Protein AF-A0A2E9MGI6-F1 (afdb_monomer)

Nearest PDB structures (foldseek):
  5hce-assembly1_A  TM=5.312E-01  e=9.210E-02  Homo sapiens
  3udg-assembly1_A-2  TM=4.319E-01  e=2.946E-02  Deinococcus radiodurans R1 = ATCC 13939 = DSM 20539
  5hcd-assembly1_A  TM=5.321E-01  e=1.320E-01  Homo sapiens
  1xwe-assembly1_A  TM=4.895E-01  e=8.168E-02  Homo sapiens
  7op0-assembly1_A  TM=6.341E-01  e=3.886E-01  Homo sapiens

Mean predicted aligned error: 16.09 Å

Secondary structure (DSSP, 8-state):
-----------SS------------------------HHHHHHHHHHHHHHHHHHH---HHHHHHHHHHHHHHHHHHHHTT-TTTHHHHHHHHHHHHHHHHHHHHHHHS-TTBTTTS--TT-EEEEEEEESSPPEEPTTS-EEEEEEEEEEEETTSPPEEEEEEEEEEE-TT-------TT-EEEEEEE-BPPPPPSSTTS--HHHHHHHHH---EEEEE-SGGGEEEEE--TT----

Solvent-accessible surface area (backbone atoms only — not comparable to full-atom values): 13635 Å² total; per-residue (Å²): 141,83,83,86,82,84,84,81,89,76,95,71,98,72,90,75,88,77,81,85,73,79,94,71,92,71,97,67,84,82,73,78,77,80,74,81,55,66,68,58,56,52,50,51,38,23,52,48,20,32,55,52,38,70,74,62,70,65,58,69,68,59,42,52,51,51,31,50,51,26,50,51,53,30,51,54,24,58,76,69,68,39,76,79,46,43,62,60,23,50,51,48,37,41,18,26,50,23,28,48,52,44,49,53,58,50,56,76,49,45,78,38,18,59,83,68,55,72,48,62,71,42,54,22,43,39,33,28,29,28,74,42,59,60,45,76,43,97,79,55,24,36,40,30,47,27,42,35,55,28,38,15,48,77,94,52,71,77,40,73,28,37,47,46,28,41,38,34,40,32,53,86,37,78,82,81,80,69,53,53,59,19,37,40,31,31,49,37,39,41,35,64,61,60,66,48,90,48,94,91,50,80,39,57,32,60,50,34,36,76,75,66,64,33,63,31,32,35,56,39,76,48,64,83,31,53,76,46,73,51,69,62,96,78,76,82,85,121

Foldseek 3Di:
DDDDDDDDDDDDDDDDPDDDDDDDDDPDDPPPPPPPPVVVVLVVLLVVLLVCCVPPVDDLVVLVVQLVVLVVQCVVCVVVVNPPSNVVSVSSNSSSVSNVVNVVVVVVQPCQEPQNVPQAFFWWKWKWFWQFAWDQDPLQKTKTKTFTQWTAGDPGDTDGHGDIEIEIEDSQQPPPDAGHGKMWIFTWGKHFQDADPDPPDDGPNVVCCVPPVHGTYIYHHYNVRTPDIHHDPPPPPD

pLDDT: mean 74.88, std 15.38, range [33.19, 91.75]

Structure (mmCIF, N/CA/C/O backbone):
data_AF-A0A2E9MGI6-F1
#
_entry.id   AF-A0A2E9MGI6-F1
#
loop_
_atom_site.group_PDB
_atom_site.id
_atom_site.type_symbol
_atom_site.label_atom_id
_atom_site.label_alt_id
_atom_site.label_comp_id
_atom_site.label_asym_id
_atom_site.label_entity_id
_atom_site.label_seq_id
_atom_site.pdbx_PDB_ins_code
_atom_site.Cartn_x
_atom_site.Cartn_y
_atom_site.Cartn_z
_atom_site.occupancy
_atom_site.B_iso_or_equiv
_atom_site.auth_seq_id
_atom_site.auth_comp_id
_atom_site.auth_asym_id
_atom_site.auth_atom_id
_atom_site.pdbx_PDB_model_num
ATOM 1 N N . MET A 1 1 ? -3.428 48.1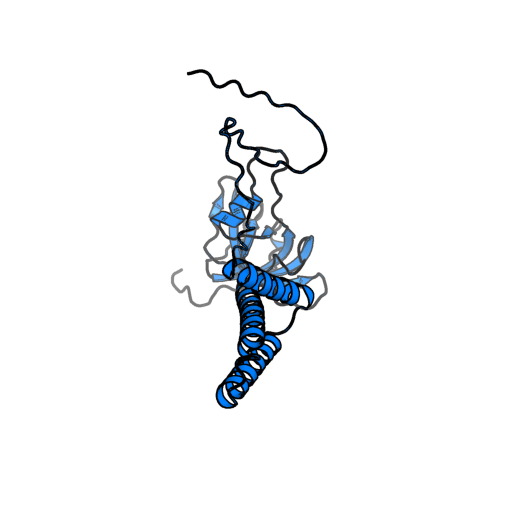17 -23.604 1.00 39.72 1 MET A N 1
ATOM 2 C CA . MET A 1 1 ? -2.991 46.826 -24.174 1.00 39.72 1 MET A CA 1
ATOM 3 C C . MET A 1 1 ? -4.155 45.879 -23.989 1.00 39.72 1 MET A C 1
ATOM 5 O O . MET A 1 1 ? -4.391 45.436 -22.875 1.00 39.72 1 MET A O 1
ATOM 9 N N . SER A 1 2 ? -4.951 45.704 -25.036 1.00 33.19 2 SER A N 1
ATOM 10 C CA . SER A 1 2 ? -6.225 44.991 -24.972 1.00 33.19 2 SER A CA 1
ATOM 11 C C . SER A 1 2 ? -6.135 43.848 -25.969 1.00 33.19 2 SER A C 1
ATOM 13 O O . SER A 1 2 ? -5.922 44.093 -27.152 1.00 33.19 2 SER A O 1
ATOM 15 N N . VAL A 1 3 ? -6.188 42.614 -25.474 1.00 37.84 3 VAL A N 1
ATOM 16 C CA . VAL A 1 3 ? -6.162 41.401 -26.294 1.00 37.84 3 VAL A CA 1
ATOM 17 C C . VAL A 1 3 ? -7.591 40.879 -26.328 1.00 37.84 3 VAL A C 1
ATOM 19 O O . VAL A 1 3 ? -8.106 40.435 -25.304 1.00 37.84 3 VAL A O 1
ATOM 22 N N . GLU A 1 4 ? -8.244 40.979 -27.482 1.00 36.12 4 GLU A N 1
ATOM 23 C CA . GLU A 1 4 ? -9.543 40.346 -27.709 1.00 36.12 4 GLU A CA 1
ATOM 24 C C . GLU A 1 4 ? -9.336 38.869 -28.062 1.00 36.12 4 GLU A C 1
ATOM 26 O O . GLU A 1 4 ? -8.645 38.528 -29.021 1.00 36.12 4 GLU A O 1
ATOM 31 N N . LEU A 1 5 ? -9.935 37.984 -27.263 1.00 35.81 5 LEU A N 1
ATOM 32 C CA . LEU A 1 5 ? -9.975 36.544 -27.502 1.00 35.81 5 LEU A CA 1
ATOM 33 C C . LEU A 1 5 ? -11.348 36.183 -28.072 1.00 35.81 5 LEU A C 1
ATOM 35 O O . LEU A 1 5 ? -12.324 36.065 -27.335 1.00 35.81 5 LEU A O 1
ATOM 39 N N . HIS A 1 6 ? -11.417 35.982 -29.386 1.00 38.06 6 HIS A N 1
ATOM 40 C CA . HIS A 1 6 ? -12.590 35.400 -30.032 1.00 38.06 6 HIS A CA 1
ATOM 41 C C . HIS A 1 6 ? -12.495 33.868 -29.994 1.00 38.06 6 HIS A C 1
ATOM 43 O O . HIS A 1 6 ? -11.680 33.266 -30.691 1.00 38.06 6 HIS A O 1
ATOM 49 N N . PHE A 1 7 ? -13.348 33.226 -29.192 1.00 38.34 7 PHE A N 1
ATOM 50 C CA . PHE A 1 7 ? -13.568 31.780 -29.241 1.00 38.34 7 PHE A CA 1
ATOM 51 C C . PHE A 1 7 ? -14.690 31.474 -30.233 1.00 38.34 7 PHE A C 1
ATOM 53 O O . PHE A 1 7 ? -15.854 31.770 -29.973 1.00 38.34 7 PHE A O 1
ATOM 60 N N . CYS A 1 8 ? -14.345 30.863 -31.367 1.00 36.06 8 CYS A N 1
ATOM 61 C CA . CYS A 1 8 ? -15.329 30.275 -32.268 1.00 36.06 8 CYS A CA 1
ATOM 62 C C . CYS A 1 8 ? -15.449 28.782 -31.944 1.00 36.06 8 CYS A C 1
ATOM 64 O O . CYS A 1 8 ? -14.482 28.030 -32.071 1.00 36.06 8 CYS A O 1
ATOM 66 N N . GLY A 1 9 ? -16.622 28.363 -31.468 1.00 44.28 9 GLY A N 1
ATOM 67 C CA . GLY A 1 9 ? -16.928 26.961 -31.218 1.00 44.28 9 GLY A CA 1
ATOM 68 C C . GLY A 1 9 ? -17.242 26.230 -32.520 1.00 44.28 9 GLY A C 1
ATOM 69 O O . GLY A 1 9 ? -18.130 26.640 -33.262 1.00 44.28 9 GLY A O 1
ATOM 70 N N . CYS A 1 10 ? -16.558 25.115 -32.776 1.00 37.44 10 CYS A N 1
ATOM 71 C CA . CYS A 1 10 ? -17.032 24.107 -33.718 1.00 37.44 10 CYS A CA 1
ATOM 72 C C . CYS A 1 10 ? -16.570 22.716 -33.265 1.00 37.44 10 CYS A C 1
ATOM 74 O O . CYS A 1 10 ? -15.389 22.484 -33.004 1.00 37.44 10 CYS A O 1
ATOM 76 N N . GLY A 1 11 ? -17.537 21.815 -33.090 1.00 48.34 11 GLY A N 1
ATOM 77 C CA . GLY A 1 11 ? -17.343 20.476 -32.555 1.00 48.34 11 GLY A CA 1
ATOM 78 C C . GLY A 1 11 ? -16.800 19.503 -33.593 1.00 48.34 11 GLY A C 1
ATOM 79 O O . GLY A 1 11 ? -17.539 19.039 -34.444 1.00 48.34 11 GLY A O 1
ATOM 80 N N . SER A 1 12 ? -15.525 19.158 -33.463 1.00 47.28 12 SER A N 1
ATOM 81 C CA . SER A 1 12 ? -14.950 17.829 -33.714 1.00 47.28 12 SER A CA 1
ATOM 82 C C . SER A 1 12 ? -13.446 17.960 -33.505 1.00 47.28 12 SER A C 1
ATOM 84 O O . SER A 1 12 ? -12.807 18.805 -34.129 1.00 47.28 12 SER A O 1
ATOM 86 N N . GLY A 1 13 ? -12.902 17.190 -32.564 1.00 50.97 13 GLY A N 1
ATOM 87 C CA . GLY A 1 13 ? -11.549 17.359 -32.049 1.00 50.97 13 GLY A CA 1
ATOM 88 C C . GLY A 1 13 ? -10.466 17.331 -33.125 1.00 50.97 13 GLY A C 1
ATOM 89 O O . GLY A 1 13 ? -10.319 16.328 -33.806 1.00 50.97 13 GLY A O 1
ATOM 90 N N . ILE A 1 14 ? -9.726 18.437 -33.220 1.00 44.12 14 ILE A N 1
ATOM 91 C CA . ILE A 1 14 ? -8.262 18.581 -33.310 1.00 44.12 14 ILE A CA 1
ATOM 92 C C . ILE A 1 14 ? -8.008 20.093 -33.155 1.00 44.12 14 ILE A C 1
ATOM 94 O O . ILE A 1 14 ? -8.303 20.878 -34.052 1.00 44.12 14 ILE A O 1
ATOM 98 N N . CYS A 1 15 ? -7.490 20.526 -32.002 1.00 35.47 15 CYS A N 1
ATOM 99 C CA . CYS A 1 15 ? -7.020 21.904 -31.829 1.00 35.47 15 CYS A CA 1
ATOM 100 C C . CYS A 1 15 ? -5.617 22.025 -32.434 1.00 35.47 15 CYS A C 1
ATOM 102 O O . CYS A 1 15 ? -4.618 21.800 -31.753 1.00 35.47 15 CYS A O 1
ATOM 104 N N . SER A 1 16 ? -5.538 22.370 -33.718 1.00 42.38 16 SER A N 1
ATOM 105 C CA . SER A 1 16 ? -4.299 22.875 -34.309 1.00 42.38 16 SER A CA 1
ATOM 106 C C . SER A 1 16 ? -4.098 24.327 -33.883 1.00 42.38 16 SER A C 1
ATOM 108 O O . SER A 1 16 ? -4.886 25.203 -34.229 1.00 42.38 16 SER A O 1
ATOM 110 N N . LEU A 1 17 ? -3.028 24.577 -33.129 1.00 37.50 17 LEU A N 1
ATOM 111 C CA . LEU A 1 17 ? -2.548 25.917 -32.803 1.00 37.50 17 LEU A CA 1
ATOM 112 C C . LEU A 1 17 ? -2.017 26.566 -34.096 1.00 37.50 17 LEU A C 1
ATOM 114 O O . LEU A 1 17 ? -0.882 26.319 -34.497 1.00 37.50 17 LEU A O 1
ATOM 118 N N . MET A 1 18 ? -2.856 27.337 -34.788 1.00 38.06 18 MET A N 1
ATOM 119 C CA . MET A 1 18 ? -2.464 28.078 -35.987 1.00 38.06 18 MET A CA 1
ATOM 120 C C . MET A 1 18 ? -1.977 29.469 -35.567 1.00 38.06 18 MET A C 1
ATOM 122 O O . MET A 1 18 ? -2.770 30.351 -35.248 1.00 38.06 18 MET A O 1
ATOM 126 N N . VAL A 1 19 ? -0.657 29.650 -35.528 1.00 45.72 19 VAL A N 1
ATOM 127 C CA . VAL A 1 19 ? -0.025 30.969 -35.413 1.00 45.72 19 VAL A CA 1
ATOM 128 C 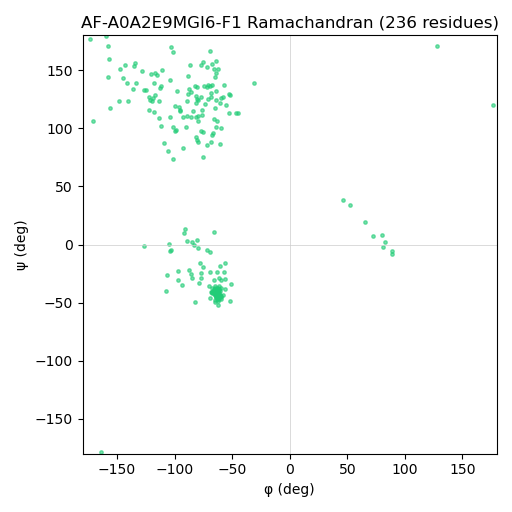C . VAL A 1 19 ? -0.130 31.635 -36.787 1.00 45.72 19 VAL A C 1
ATOM 130 O O . VAL A 1 19 ? 0.466 31.162 -37.751 1.00 45.72 19 VAL A O 1
ATOM 133 N N . MET A 1 20 ? -0.939 32.691 -36.892 1.00 36.22 20 MET A N 1
ATOM 134 C CA . MET A 1 20 ? -1.015 33.541 -38.082 1.00 36.22 20 MET A CA 1
ATOM 135 C C . MET A 1 20 ? 0.223 34.448 -38.113 1.00 36.22 20 MET A C 1
ATOM 137 O O . MET A 1 20 ? 0.255 35.489 -37.459 1.00 36.22 20 MET A O 1
ATOM 141 N N . GLU A 1 21 ? 1.254 34.048 -38.857 1.00 44.66 21 GLU A N 1
ATOM 142 C CA . GLU A 1 21 ? 2.276 34.981 -39.335 1.00 44.66 21 GLU A CA 1
ATOM 143 C C . GLU A 1 21 ? 1.752 35.705 -40.584 1.00 44.66 21 GLU A C 1
ATOM 145 O O . GLU A 1 21 ? 1.119 35.118 -41.464 1.00 44.66 21 GLU A O 1
ATOM 150 N N . THR A 1 22 ? 1.972 37.016 -40.620 1.00 52.44 22 THR A N 1
ATOM 151 C CA . THR A 1 22 ? 1.600 37.922 -41.709 1.00 52.44 22 THR A CA 1
ATOM 152 C C . THR A 1 22 ? 2.310 37.555 -43.024 1.00 52.44 22 THR A C 1
ATOM 154 O O . THR A 1 22 ? 3.412 37.006 -43.004 1.00 52.44 22 THR A O 1
ATOM 157 N N . PRO A 1 23 ? 1.708 37.839 -44.197 1.00 48.38 23 PRO A N 1
ATOM 158 C CA . PRO A 1 23 ? 2.186 37.308 -45.468 1.00 48.38 23 PRO A CA 1
ATOM 159 C C . PRO A 1 23 ? 3.434 38.059 -45.947 1.00 48.38 23 PRO A C 1
ATOM 161 O O . PRO A 1 23 ? 3.351 39.119 -46.563 1.00 48.38 23 PRO A O 1
ATOM 164 N N . GLY A 1 24 ? 4.604 37.480 -45.683 1.00 42.28 24 GLY A N 1
ATOM 165 C CA . GLY A 1 24 ? 5.852 37.792 -46.369 1.00 42.28 24 GLY A CA 1
ATOM 166 C C . GLY A 1 24 ? 6.049 36.841 -47.546 1.00 42.28 24 GLY A C 1
ATOM 167 O O . GLY A 1 24 ? 6.306 35.653 -47.366 1.00 42.28 24 GLY A O 1
ATOM 168 N N . THR A 1 25 ? 5.928 37.363 -48.762 1.00 54.25 25 THR A N 1
ATOM 169 C CA . THR A 1 25 ? 6.311 36.706 -50.018 1.00 54.25 25 THR A CA 1
ATOM 170 C C . THR A 1 25 ? 7.696 36.062 -49.930 1.00 54.25 25 THR A C 1
ATOM 172 O O . THR A 1 25 ? 8.703 36.765 -49.897 1.00 54.25 25 THR A O 1
ATOM 175 N N . SER A 1 26 ? 7.761 34.732 -49.981 1.00 49.25 26 SER A N 1
ATOM 176 C CA . SER A 1 26 ? 8.908 34.017 -50.546 1.00 49.25 26 SER A CA 1
ATOM 177 C C . SER A 1 26 ? 8.491 32.616 -50.999 1.00 49.25 26 SER A C 1
ATOM 179 O O . SER A 1 26 ? 8.028 31.777 -50.230 1.00 49.25 26 SER A O 1
ATOM 181 N N . SER A 1 27 ? 8.626 32.376 -52.299 1.00 54.75 27 SER A N 1
ATOM 182 C CA . SER A 1 27 ? 8.553 31.064 -52.931 1.00 54.75 27 SER A CA 1
ATOM 183 C C . SER A 1 27 ? 9.771 30.241 -52.504 1.00 54.75 27 SER A C 1
ATOM 185 O O . SER A 1 27 ? 10.817 30.283 -53.149 1.00 54.75 27 SER A O 1
ATOM 187 N N . GLY A 1 28 ? 9.650 29.539 -51.379 1.00 45.44 28 GLY A N 1
ATOM 188 C CA . GLY A 1 28 ? 10.650 28.606 -50.871 1.00 45.44 28 GLY A CA 1
ATOM 189 C C . GLY A 1 28 ? 10.109 27.185 -50.916 1.00 45.44 28 GLY A C 1
ATOM 190 O O . GLY A 1 28 ? 9.217 26.827 -50.153 1.00 45.44 28 GLY A O 1
ATOM 191 N N . THR A 1 29 ? 10.645 26.376 -51.822 1.00 50.16 29 THR A N 1
ATOM 192 C CA . THR A 1 29 ? 10.431 24.932 -51.935 1.00 50.16 29 THR A CA 1
ATOM 193 C C . THR A 1 29 ? 10.533 24.281 -50.549 1.00 50.16 29 THR A C 1
ATOM 195 O O . THR A 1 29 ? 11.609 24.288 -49.946 1.00 50.16 29 THR A O 1
ATOM 198 N N . SER A 1 30 ? 9.433 23.737 -50.011 1.00 49.19 30 SER A N 1
ATOM 199 C CA . SER A 1 30 ? 9.443 23.069 -48.706 1.00 49.19 30 SER A CA 1
ATOM 200 C C . SER A 1 30 ? 10.180 21.732 -48.818 1.00 49.19 30 SER A C 1
ATOM 202 O O . SER A 1 30 ? 9.609 20.665 -49.028 1.00 49.19 30 SER A O 1
ATOM 204 N N . SER A 1 31 ? 11.507 21.774 -48.687 1.00 53.12 31 SER A N 1
ATOM 205 C CA . SER A 1 31 ? 12.259 20.567 -48.367 1.00 53.12 31 SER A CA 1
ATOM 206 C C . SER A 1 31 ? 11.782 20.109 -46.988 1.00 53.12 31 SER A C 1
ATOM 208 O O . SER A 1 31 ? 12.020 20.771 -45.977 1.00 53.12 31 SER A O 1
ATOM 210 N N . GLY A 1 32 ? 10.999 19.030 -46.956 1.00 49.97 32 GLY A N 1
ATOM 211 C CA . GLY A 1 32 ? 10.548 18.412 -45.719 1.00 49.97 32 GLY A CA 1
ATOM 212 C C . GLY A 1 32 ? 11.771 17.980 -44.923 1.00 49.97 32 GLY A C 1
ATOM 213 O O . GLY A 1 32 ? 12.390 16.961 -45.222 1.00 49.97 32 GLY A O 1
ATOM 214 N N . ILE A 1 33 ? 12.150 18.771 -43.920 1.00 54.81 33 ILE A N 1
ATOM 215 C CA . ILE A 1 33 ? 13.191 18.397 -42.970 1.00 54.81 33 ILE A CA 1
ATOM 216 C C . ILE A 1 33 ? 12.627 17.215 -42.185 1.00 54.81 33 ILE A C 1
ATOM 218 O O . ILE A 1 33 ? 11.884 17.389 -41.219 1.00 54.81 33 ILE A O 1
ATOM 222 N N . HIS A 1 34 ? 12.967 15.997 -42.612 1.00 58.12 34 HIS A N 1
ATOM 223 C CA . HIS A 1 34 ? 12.785 14.784 -41.828 1.00 58.12 34 HIS A CA 1
ATOM 224 C C . HIS A 1 34 ? 13.615 14.933 -40.549 1.00 58.12 34 HIS A C 1
ATOM 226 O O . HIS A 1 34 ? 14.777 14.523 -40.483 1.00 58.12 34 HIS A O 1
ATOM 232 N N . ARG A 1 35 ? 13.032 15.556 -39.518 1.00 59.94 35 ARG A N 1
ATOM 233 C CA . ARG A 1 35 ? 13.615 15.576 -38.179 1.00 59.94 35 ARG A CA 1
ATOM 234 C C . ARG A 1 35 ? 13.633 14.136 -37.696 1.00 59.94 35 ARG A C 1
ATOM 236 O O . ARG A 1 35 ? 12.616 13.568 -37.309 1.00 59.94 35 ARG A O 1
ATOM 243 N N . ARG A 1 36 ? 14.807 13.517 -37.778 1.00 69.25 36 ARG A N 1
ATOM 244 C CA . ARG A 1 36 ? 15.062 12.237 -37.132 1.00 69.25 36 ARG A CA 1
ATOM 245 C C . ARG A 1 36 ? 14.990 12.515 -35.638 1.00 69.25 36 ARG A C 1
ATOM 247 O O . ARG A 1 36 ? 15.868 13.176 -35.097 1.00 69.25 36 ARG A O 1
ATOM 254 N N . CYS A 1 37 ? 13.924 12.048 -34.999 1.00 76.25 37 CYS A N 1
ATOM 255 C CA . CYS A 1 37 ? 13.728 12.138 -33.556 1.00 76.25 37 CYS A CA 1
ATOM 256 C C . CYS A 1 37 ? 14.052 10.773 -32.925 1.00 76.25 37 CYS A C 1
ATOM 258 O O . CYS A 1 37 ? 13.130 10.054 -32.540 1.00 76.25 37 CYS A O 1
ATOM 260 N N . PRO A 1 38 ? 15.337 10.370 -32.831 1.00 78.31 38 PRO A N 1
ATOM 261 C CA . PRO A 1 38 ? 15.717 9.050 -32.320 1.00 78.31 38 PRO A CA 1
ATOM 262 C C . PRO A 1 38 ? 15.235 8.821 -30.881 1.00 78.31 38 PRO A C 1
ATOM 264 O O . PRO A 1 38 ? 14.879 7.701 -30.526 1.00 78.31 38 PRO A O 1
ATOM 267 N N . ALA A 1 39 ? 15.141 9.887 -30.079 1.00 77.94 39 ALA A N 1
ATOM 268 C CA . ALA A 1 39 ? 14.614 9.834 -28.718 1.00 77.94 39 ALA A CA 1
ATOM 269 C C . ALA A 1 39 ? 13.131 9.423 -28.661 1.00 77.94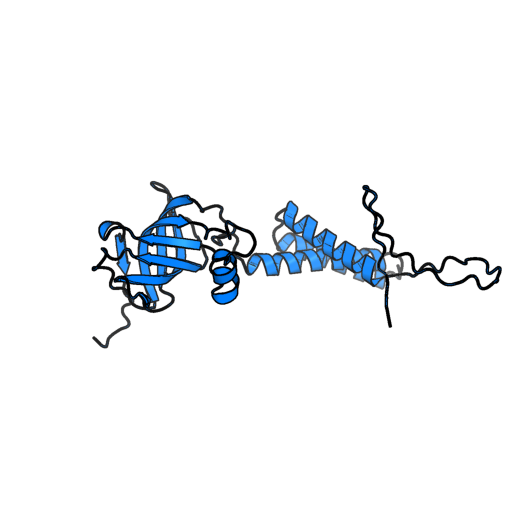 39 ALA A C 1
ATOM 271 O O . ALA A 1 39 ? 12.740 8.668 -27.775 1.00 77.94 39 ALA A O 1
ATOM 272 N N . LEU A 1 40 ? 12.311 9.870 -29.621 1.00 82.44 40 LEU A N 1
ATOM 273 C CA . LEU A 1 40 ? 10.890 9.518 -29.669 1.00 82.44 40 LEU A CA 1
ATOM 274 C C . LEU A 1 40 ? 10.710 8.038 -30.002 1.00 82.44 40 LEU A C 1
ATOM 276 O O . LEU A 1 40 ? 9.905 7.356 -29.377 1.00 82.44 40 LEU A O 1
ATOM 280 N N . VAL A 1 41 ? 11.507 7.524 -30.938 1.00 81.62 41 VAL A N 1
ATOM 281 C CA . VAL A 1 41 ? 11.463 6.103 -31.285 1.00 81.62 41 VAL A CA 1
ATOM 282 C C . VAL A 1 41 ? 11.904 5.256 -30.084 1.00 81.62 41 VAL A C 1
ATOM 284 O O . VAL A 1 41 ? 11.215 4.305 -29.733 1.00 81.62 41 VAL A O 1
ATOM 287 N N . ALA A 1 42 ? 12.972 5.640 -29.373 1.00 79.12 42 ALA A N 1
ATOM 288 C CA . ALA A 1 42 ? 13.382 4.961 -28.137 1.00 79.12 42 ALA A CA 1
ATOM 289 C C . ALA A 1 42 ? 12.267 4.950 -27.075 1.00 79.12 42 ALA A C 1
ATOM 291 O O . ALA A 1 42 ? 11.999 3.907 -26.479 1.00 79.12 42 ALA A O 1
ATOM 292 N N . ALA A 1 43 ? 11.568 6.075 -26.888 1.00 79.62 43 ALA A N 1
ATOM 293 C CA . ALA A 1 43 ? 10.449 6.172 -25.953 1.00 79.62 43 ALA A CA 1
ATOM 294 C C . ALA A 1 43 ? 9.285 5.232 -26.319 1.00 79.62 43 ALA A C 1
ATOM 296 O O . ALA A 1 43 ? 8.723 4.594 -25.430 1.00 79.62 43 ALA A O 1
ATOM 297 N N . VAL A 1 44 ? 8.957 5.088 -27.609 1.00 85.44 44 VAL A N 1
ATOM 298 C CA . VAL A 1 44 ? 7.896 4.177 -28.078 1.00 85.44 44 VAL A CA 1
ATOM 299 C C . VAL A 1 44 ? 8.233 2.718 -27.774 1.00 85.44 44 VAL A C 1
ATOM 301 O O . VAL A 1 44 ? 7.381 1.992 -27.268 1.00 85.44 44 VAL A O 1
ATOM 304 N N . PHE A 1 45 ? 9.470 2.278 -28.019 1.00 81.19 45 PHE A N 1
ATOM 305 C CA . PHE A 1 45 ? 9.871 0.896 -27.723 1.00 81.19 45 PHE A CA 1
ATOM 306 C C . PHE A 1 45 ? 9.893 0.606 -26.216 1.00 81.19 45 PHE A C 1
ATOM 308 O O . PHE A 1 45 ? 9.459 -0.466 -25.788 1.00 81.19 45 PHE A O 1
ATOM 315 N N . VAL A 1 46 ? 10.314 1.571 -25.393 1.00 79.69 46 VAL A N 1
ATOM 316 C CA . VAL A 1 46 ? 10.210 1.456 -23.930 1.00 79.69 46 VAL A CA 1
ATOM 317 C C . VAL A 1 46 ? 8.744 1.345 -23.498 1.00 79.69 46 VAL A C 1
ATOM 319 O O . VAL A 1 46 ? 8.404 0.443 -22.734 1.00 79.69 46 VAL A O 1
ATOM 322 N N . ALA A 1 47 ? 7.860 2.201 -24.023 1.00 78.81 47 ALA A N 1
ATOM 323 C CA . ALA A 1 47 ? 6.426 2.154 -23.734 1.00 78.81 47 ALA A CA 1
ATOM 324 C C . ALA A 1 47 ? 5.786 0.825 -24.173 1.00 78.81 47 ALA A C 1
ATOM 326 O O . ALA A 1 47 ? 4.966 0.264 -23.447 1.00 78.81 47 ALA A O 1
ATOM 327 N N . MET A 1 48 ? 6.208 0.280 -25.318 1.00 83.25 48 MET A N 1
ATOM 328 C CA . MET A 1 48 ? 5.763 -1.026 -25.802 1.00 83.25 48 MET A CA 1
ATOM 329 C C . MET A 1 48 ? 6.196 -2.156 -24.858 1.00 83.25 48 MET A C 1
ATOM 331 O O . MET A 1 48 ? 5.382 -3.016 -24.538 1.00 83.25 48 MET A O 1
ATOM 335 N N . GLY A 1 49 ? 7.433 -2.129 -24.350 1.00 75.94 49 GLY A N 1
ATOM 336 C CA . GLY A 1 49 ? 7.911 -3.098 -23.356 1.00 75.94 49 GLY A CA 1
ATOM 337 C C . GLY A 1 49 ? 7.099 -3.069 -22.057 1.00 75.94 49 GLY A C 1
ATOM 338 O O . GLY A 1 49 ? 6.755 -4.119 -21.518 1.00 75.94 49 GLY A O 1
ATOM 339 N N . ILE A 1 50 ? 6.716 -1.873 -21.599 1.00 76.44 50 ILE A N 1
ATOM 340 C CA . ILE A 1 50 ? 5.845 -1.694 -20.428 1.00 76.44 50 ILE A CA 1
ATOM 341 C C . ILE A 1 50 ? 4.449 -2.278 -20.698 1.00 76.44 50 ILE A C 1
ATOM 343 O O . ILE A 1 50 ? 3.969 -3.079 -19.902 1.00 76.44 50 ILE A O 1
ATOM 347 N N . ALA A 1 51 ? 3.824 -1.949 -21.833 1.00 79.12 51 ALA A N 1
ATOM 348 C CA . ALA A 1 51 ? 2.491 -2.448 -22.183 1.00 79.12 51 ALA A CA 1
ATOM 349 C C . ALA A 1 51 ? 2.447 -3.979 -22.342 1.00 79.12 51 ALA A C 1
ATOM 351 O O . ALA A 1 51 ? 1.476 -4.622 -21.948 1.00 79.12 51 ALA A O 1
ATOM 352 N N . VAL A 1 52 ? 3.501 -4.577 -22.905 1.00 80.25 52 VAL A N 1
ATOM 353 C CA . VAL A 1 52 ? 3.627 -6.037 -23.031 1.00 80.25 52 VAL A CA 1
ATOM 354 C C . VAL A 1 52 ? 3.783 -6.694 -21.657 1.00 80.25 52 VAL A C 1
ATOM 356 O O . VAL A 1 52 ? 3.153 -7.719 -21.404 1.00 80.25 52 VAL A O 1
ATOM 359 N N . SER A 1 53 ? 4.580 -6.098 -20.765 1.00 75.75 53 SER A N 1
ATOM 360 C CA . SER A 1 53 ? 4.759 -6.587 -19.391 1.00 75.75 53 SER A CA 1
ATOM 361 C C . SER A 1 53 ? 3.447 -6.569 -18.603 1.00 75.75 53 SER A C 1
ATOM 363 O O . SER A 1 53 ? 3.108 -7.561 -17.961 1.00 75.75 53 SER A O 1
ATOM 365 N N . ASP A 1 54 ? 2.678 -5.486 -18.744 1.00 74.38 54 ASP A N 1
ATOM 366 C CA . ASP A 1 54 ? 1.377 -5.299 -18.095 1.00 74.38 54 ASP A CA 1
ATOM 367 C C . ASP A 1 54 ? 0.336 -6.330 -18.563 1.00 74.38 54 ASP A C 1
ATOM 369 O O . ASP A 1 54 ? -0.394 -6.897 -17.756 1.00 74.38 54 ASP A O 1
ATOM 373 N N . ARG A 1 55 ? 0.301 -6.643 -19.866 1.00 77.19 55 ARG A N 1
ATOM 374 C CA . ARG A 1 55 ? -0.696 -7.577 -20.421 1.00 77.19 55 ARG A CA 1
ATOM 375 C C . ARG A 1 55 ? -0.382 -9.051 -20.190 1.00 77.19 55 ARG A C 1
ATOM 377 O O . ARG A 1 55 ? -1.310 -9.849 -20.109 1.00 77.19 55 ARG A O 1
ATOM 384 N N . LEU A 1 56 ? 0.896 -9.430 -20.175 1.00 73.00 56 LEU A N 1
ATOM 385 C CA . LEU A 1 56 ? 1.306 -10.840 -20.163 1.00 73.00 56 LEU A CA 1
ATOM 386 C C . LEU A 1 56 ? 1.781 -11.333 -18.790 1.00 73.00 56 LEU A C 1
ATOM 388 O O . LEU A 1 56 ? 2.069 -12.521 -18.666 1.00 73.00 56 LEU A O 1
ATOM 392 N N . CYS A 1 57 ? 1.875 -10.461 -17.775 1.00 65.69 57 CYS A N 1
ATOM 393 C CA . CYS A 1 57 ? 2.326 -10.803 -16.417 1.00 65.69 57 CYS A CA 1
ATOM 394 C C . CYS A 1 57 ? 3.597 -11.677 -16.403 1.00 65.69 57 CYS A C 1
ATOM 396 O O . CYS A 1 57 ? 3.718 -12.617 -15.616 1.00 65.69 57 CYS A O 1
ATOM 398 N N . LEU A 1 58 ? 4.538 -11.407 -17.313 1.00 71.56 58 LEU A N 1
ATOM 399 C CA . LEU A 1 58 ? 5.700 -12.272 -17.508 1.00 71.56 58 LEU A CA 1
ATOM 400 C C . LEU A 1 58 ? 6.643 -12.202 -16.294 1.00 71.56 58 LEU A C 1
ATOM 402 O O . LEU A 1 58 ? 6.944 -11.104 -15.811 1.00 71.56 58 LEU A O 1
ATOM 406 N N . PRO A 1 59 ? 7.163 -13.348 -15.814 1.00 75.12 59 PRO A N 1
ATOM 407 C CA . PRO A 1 59 ? 8.123 -13.366 -14.719 1.00 75.12 59 PRO A CA 1
ATOM 408 C C . PRO A 1 59 ? 9.436 -12.696 -15.142 1.00 75.12 59 PRO A C 1
ATOM 410 O O . PRO A 1 59 ? 9.833 -12.752 -16.309 1.00 75.12 59 PRO A O 1
ATOM 413 N N . ILE A 1 60 ? 10.157 -12.104 -14.183 1.00 75.06 60 ILE A N 1
ATOM 414 C CA 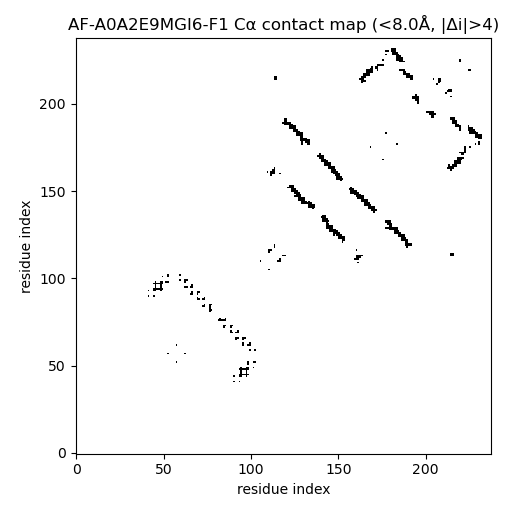. ILE A 1 60 ? 11.401 -11.359 -14.458 1.00 75.06 60 ILE A CA 1
ATOM 415 C C . ILE A 1 60 ? 12.461 -12.187 -15.191 1.00 75.06 60 ILE A C 1
ATOM 417 O O . ILE A 1 60 ? 13.215 -11.645 -15.995 1.00 75.06 60 ILE A O 1
ATOM 421 N N . GLY A 1 61 ? 12.474 -13.507 -14.979 1.00 78.62 61 GLY A N 1
ATOM 422 C CA . GLY A 1 61 ? 13.375 -14.420 -15.681 1.00 78.62 61 GLY A CA 1
ATOM 423 C C . GLY A 1 61 ? 13.239 -14.337 -17.204 1.00 78.62 61 GLY A C 1
ATOM 424 O O . GLY A 1 61 ? 14.248 -14.327 -17.899 1.00 78.62 61 GLY A O 1
ATOM 425 N N . VAL A 1 62 ? 12.019 -14.180 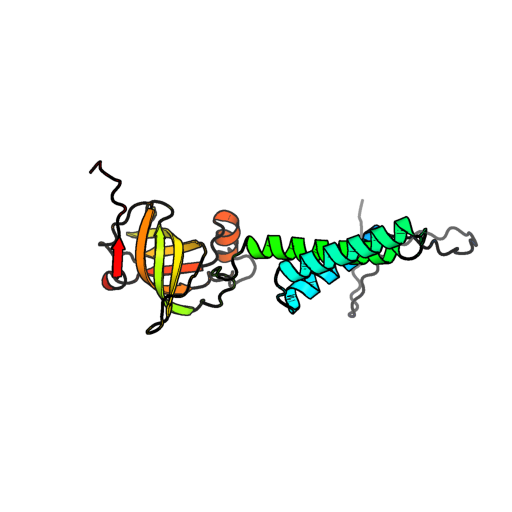-17.731 1.00 81.00 62 VAL A N 1
ATOM 426 C CA . VAL A 1 62 ? 11.781 -14.072 -19.182 1.00 81.00 62 VAL A CA 1
ATOM 427 C C . VAL A 1 62 ? 12.362 -12.771 -19.734 1.00 81.00 62 VAL A C 1
ATOM 429 O O . VAL A 1 62 ? 12.998 -12.778 -20.786 1.00 81.00 62 VAL A O 1
ATOM 432 N N . TRP A 1 63 ? 12.220 -11.664 -19.001 1.00 77.75 63 TRP A N 1
ATOM 433 C CA . TRP A 1 63 ? 12.806 -10.378 -19.383 1.00 77.75 63 TRP A CA 1
ATOM 434 C C . TRP A 1 63 ? 14.339 -10.402 -19.354 1.00 77.75 63 TRP A C 1
ATOM 436 O O . TRP A 1 63 ? 14.972 -9.864 -20.262 1.00 77.75 63 TRP A O 1
ATOM 446 N N . LEU A 1 64 ? 14.938 -11.067 -18.361 1.00 78.75 64 LEU A N 1
ATOM 447 C CA . LEU A 1 64 ? 16.392 -11.236 -18.264 1.00 78.75 64 LEU A CA 1
ATOM 448 C C . LEU A 1 64 ? 16.947 -12.125 -19.382 1.00 78.75 64 LEU A C 1
ATOM 450 O O . LEU A 1 64 ? 17.982 -11.791 -19.954 1.00 78.75 64 LEU A O 1
ATOM 454 N N . VAL A 1 65 ? 16.249 -13.211 -19.732 1.00 85.94 65 VAL A N 1
ATOM 455 C CA . VAL A 1 65 ? 16.618 -14.082 -20.860 1.00 85.94 65 VAL A CA 1
ATOM 456 C C . VAL A 1 65 ? 16.491 -13.339 -22.191 1.00 85.94 65 VAL A C 1
ATOM 458 O O . VAL A 1 65 ? 17.379 -13.433 -23.032 1.00 85.94 65 VAL A O 1
ATOM 461 N N . ALA A 1 66 ? 15.430 -12.553 -22.386 1.00 81.88 66 ALA A N 1
ATOM 462 C CA . ALA A 1 66 ? 15.272 -11.746 -23.594 1.00 81.88 66 ALA A CA 1
ATOM 463 C C . ALA A 1 66 ? 16.372 -10.675 -23.717 1.00 81.88 66 ALA A C 1
ATOM 465 O O . ALA A 1 66 ? 16.932 -10.490 -24.798 1.00 81.88 66 ALA A O 1
ATOM 466 N N . ALA A 1 67 ? 16.721 -10.004 -22.613 1.00 81.62 67 ALA A N 1
ATOM 467 C CA . ALA A 1 67 ? 17.804 -9.024 -22.580 1.00 81.62 67 ALA A CA 1
ATOM 468 C C . ALA A 1 67 ? 19.172 -9.665 -22.862 1.00 81.62 67 ALA A C 1
ATOM 470 O O . ALA A 1 67 ? 19.941 -9.133 -23.663 1.00 81.62 67 ALA A O 1
ATOM 471 N N . SER A 1 68 ? 19.471 -10.812 -22.242 1.00 83.50 68 SER A N 1
ATOM 472 C CA . SER A 1 68 ? 20.744 -11.512 -22.433 1.00 83.50 68 SER A CA 1
ATOM 473 C C . SER A 1 68 ? 20.876 -12.082 -23.845 1.00 83.50 68 SER A C 1
ATOM 475 O O . SER A 1 68 ? 21.928 -11.924 -24.462 1.00 83.50 68 SER A O 1
ATOM 477 N N . ALA A 1 69 ? 19.803 -12.648 -24.405 1.00 84.50 69 ALA A N 1
ATOM 478 C CA . ALA A 1 69 ? 19.768 -13.116 -25.788 1.00 84.50 69 ALA A CA 1
ATOM 479 C C . ALA A 1 69 ? 19.958 -11.961 -26.783 1.00 84.50 69 ALA A C 1
ATOM 481 O O . ALA A 1 69 ? 20.768 -12.068 -27.704 1.00 84.50 69 ALA A O 1
ATOM 482 N N . ALA A 1 70 ? 19.276 -10.829 -26.577 1.00 82.56 70 ALA A N 1
ATOM 483 C CA . ALA A 1 70 ? 19.445 -9.640 -27.413 1.00 82.56 70 ALA A CA 1
ATOM 484 C C . ALA A 1 70 ? 20.880 -9.093 -27.350 1.00 82.56 70 ALA A C 1
ATOM 486 O O . ALA A 1 70 ? 21.456 -8.739 -28.381 1.00 82.56 70 ALA A O 1
ATOM 487 N N . TRP A 1 71 ? 21.481 -9.072 -26.158 1.00 82.12 71 TRP A N 1
ATOM 488 C CA . TRP A 1 71 ? 22.868 -8.652 -25.968 1.00 82.12 71 TRP A CA 1
ATOM 489 C C . TRP A 1 71 ? 23.859 -9.611 -26.641 1.00 82.12 71 TRP A C 1
ATOM 491 O O . TRP A 1 71 ? 24.783 -9.166 -27.320 1.00 82.12 71 TRP A O 1
ATOM 501 N N . PHE A 1 72 ? 23.626 -10.921 -26.541 1.00 84.94 72 PHE A N 1
ATOM 502 C CA . PHE A 1 72 ? 24.443 -11.939 -27.200 1.00 84.94 72 PHE A CA 1
ATOM 503 C C . PHE A 1 72 ? 24.396 -11.813 -28.730 1.00 84.94 72 PHE A C 1
ATOM 505 O O . PHE A 1 72 ? 25.436 -11.824 -29.386 1.00 84.94 72 PHE A O 1
ATOM 512 N N . VAL A 1 73 ? 23.209 -11.597 -29.310 1.00 83.62 73 VAL A N 1
ATOM 513 C CA . VAL A 1 73 ? 23.052 -11.346 -30.754 1.00 83.62 73 VAL A CA 1
ATOM 514 C C . VAL A 1 73 ? 23.763 -10.057 -31.179 1.00 83.62 73 VAL A C 1
ATOM 516 O O . VAL A 1 73 ? 24.396 -10.028 -32.237 1.00 83.62 73 VAL A O 1
ATOM 519 N N . ALA A 1 74 ? 23.715 -9.003 -30.356 1.00 80.75 74 ALA A N 1
ATOM 520 C CA . ALA A 1 74 ? 24.458 -7.767 -30.607 1.00 80.75 74 ALA A CA 1
ATOM 521 C C . ALA A 1 74 ? 25.973 -8.010 -30.633 1.00 80.75 74 ALA A C 1
ATOM 523 O O . ALA A 1 74 ? 26.661 -7.521 -31.529 1.00 80.75 74 ALA A O 1
ATOM 524 N N . LEU A 1 75 ? 26.479 -8.781 -29.666 1.00 82.81 75 LEU A N 1
ATOM 525 C CA . LEU A 1 75 ? 27.896 -9.096 -29.517 1.00 82.81 75 LEU A CA 1
ATOM 526 C C . LEU A 1 75 ? 28.411 -9.929 -30.697 1.00 82.81 75 LEU A C 1
ATOM 528 O O . LEU A 1 75 ? 29.416 -9.572 -31.307 1.00 82.81 75 LEU A O 1
ATOM 532 N N . VAL A 1 76 ? 27.691 -10.988 -31.080 1.00 84.62 76 VAL A N 1
ATOM 533 C CA . VAL A 1 76 ? 28.029 -11.817 -32.251 1.00 84.62 76 VAL A CA 1
ATOM 534 C C . VAL A 1 76 ? 27.956 -10.997 -33.542 1.00 84.62 76 VAL A C 1
ATOM 536 O O . VAL A 1 76 ? 28.835 -11.102 -34.399 1.00 84.62 76 VAL A O 1
ATOM 539 N N . GLY A 1 77 ? 26.947 -10.132 -33.681 1.00 81.06 77 GLY A N 1
ATOM 540 C CA . GLY A 1 77 ? 26.820 -9.204 -34.808 1.00 81.06 77 GLY A CA 1
ATOM 541 C C . GLY A 1 77 ? 27.976 -8.205 -34.905 1.00 81.06 77 GLY A C 1
ATOM 542 O O . GLY A 1 77 ? 28.452 -7.908 -35.999 1.00 81.06 77 GLY A O 1
ATOM 543 N N . TRP A 1 78 ? 28.465 -7.722 -33.764 1.00 80.12 78 TRP A N 1
ATOM 544 C CA . TRP A 1 78 ? 29.614 -6.824 -33.698 1.00 80.12 78 TRP A CA 1
ATOM 545 C C . TRP A 1 78 ? 30.919 -7.535 -34.073 1.00 80.12 78 TRP A C 1
ATOM 547 O O . TRP A 1 78 ? 31.662 -7.032 -34.915 1.00 80.12 78 TRP A O 1
ATOM 557 N N . LEU A 1 79 ? 31.153 -8.735 -33.531 1.00 84.44 79 LEU A N 1
ATOM 558 C CA . LEU A 1 79 ? 32.340 -9.550 -33.819 1.00 84.44 79 LEU A CA 1
ATOM 559 C C . LEU A 1 79 ? 32.397 -10.037 -35.276 1.00 84.44 79 LEU A C 1
ATOM 561 O O . LEU A 1 79 ? 33.478 -10.175 -35.837 1.00 84.44 79 LEU A O 1
ATOM 565 N N . SER A 1 80 ? 31.243 -10.255 -35.910 1.00 83.44 80 SER A N 1
ATOM 566 C CA . SER A 1 80 ? 31.142 -10.657 -37.322 1.00 83.44 80 SER A CA 1
ATOM 567 C C . SER A 1 80 ? 31.186 -9.484 -38.315 1.00 83.44 80 SER A C 1
ATOM 569 O O . SER A 1 80 ? 31.056 -9.693 -39.519 1.00 83.44 80 SER A O 1
ATOM 571 N N . GLY A 1 81 ? 31.344 -8.238 -37.845 1.00 79.62 81 GLY A N 1
ATOM 572 C CA . GLY A 1 81 ? 31.346 -7.040 -38.699 1.00 79.62 81 GLY A CA 1
ATOM 573 C C . GLY A 1 81 ? 29.966 -6.658 -39.260 1.00 79.62 81 GLY A C 1
ATOM 574 O O . GLY A 1 81 ? 29.841 -5.728 -40.063 1.00 79.62 81 GLY A O 1
ATOM 575 N N . GLY A 1 82 ? 28.903 -7.335 -38.820 1.00 70.56 82 GLY A N 1
ATOM 576 C CA . GLY A 1 82 ? 27.524 -7.126 -39.241 1.00 70.56 82 GLY A CA 1
ATOM 577 C C . GLY A 1 82 ? 26.896 -5.872 -38.632 1.00 70.56 82 GLY A C 1
ATOM 578 O O . GLY A 1 82 ? 26.021 -5.957 -37.776 1.00 70.56 82 GLY A O 1
ATOM 579 N N . ARG A 1 83 ? 27.252 -4.679 -39.131 1.00 69.31 83 ARG A N 1
ATOM 580 C CA . ARG A 1 83 ? 26.676 -3.384 -38.687 1.00 69.31 83 ARG A CA 1
ATOM 581 C C . ARG A 1 83 ? 25.142 -3.285 -38.785 1.00 69.31 83 ARG A C 1
ATOM 583 O O . ARG A 1 83 ? 24.551 -2.392 -38.182 1.00 69.31 83 ARG A O 1
ATOM 590 N N . ARG A 1 84 ? 24.485 -4.177 -39.537 1.00 71.31 84 ARG A N 1
ATOM 591 C CA . ARG A 1 84 ? 23.024 -4.187 -39.735 1.00 71.31 84 ARG A CA 1
ATOM 592 C C . ARG A 1 84 ? 22.229 -4.748 -38.550 1.00 71.31 84 ARG A C 1
ATOM 594 O O . ARG A 1 84 ? 21.070 -4.375 -38.401 1.00 71.31 84 ARG A O 1
ATOM 601 N N . THR A 1 85 ? 22.810 -5.601 -37.703 1.00 71.25 85 THR A N 1
ATOM 602 C CA . THR A 1 85 ? 22.084 -6.237 -36.581 1.00 71.25 85 THR A CA 1
ATOM 603 C C . THR A 1 85 ? 22.082 -5.392 -35.305 1.00 71.25 85 THR A C 1
ATOM 605 O O . THR A 1 85 ? 21.169 -5.514 -34.488 1.00 71.25 85 THR A O 1
ATOM 608 N N . MET A 1 86 ? 23.040 -4.468 -35.172 1.00 68.81 86 MET A N 1
ATOM 609 C CA . MET A 1 86 ? 23.163 -3.543 -34.039 1.00 68.81 86 MET A CA 1
ATOM 610 C C . MET A 1 86 ? 21.893 -2.741 -33.699 1.00 68.81 86 MET A C 1
ATOM 612 O O . MET A 1 86 ? 21.519 -2.730 -32.526 1.00 68.81 86 MET A O 1
ATOM 616 N N . PRO A 1 87 ? 21.196 -2.083 -34.651 1.00 75.44 87 PRO A N 1
ATOM 617 C CA . PRO A 1 87 ? 20.000 -1.318 -34.310 1.00 75.44 87 PRO A CA 1
ATOM 618 C C . PRO A 1 87 ? 18.875 -2.223 -33.797 1.00 75.44 87 PRO A C 1
ATOM 620 O O . PRO A 1 87 ? 18.244 -1.884 -32.804 1.00 75.44 87 PRO A O 1
ATOM 623 N N . CYS A 1 88 ? 18.661 -3.396 -34.405 1.00 76.38 88 CYS A N 1
ATOM 624 C CA . CYS A 1 88 ? 17.636 -4.351 -33.963 1.00 76.38 88 CYS A CA 1
ATOM 625 C C . CYS A 1 88 ? 17.880 -4.829 -32.529 1.00 76.38 88 CYS A C 1
ATOM 627 O O . CYS A 1 88 ? 16.952 -4.853 -31.722 1.00 76.38 88 CYS A O 1
ATOM 629 N N . ALA A 1 89 ? 19.130 -5.148 -32.195 1.00 76.50 89 ALA A N 1
ATOM 630 C CA . ALA A 1 89 ? 19.479 -5.553 -30.843 1.00 76.50 89 ALA A CA 1
ATOM 631 C C . ALA A 1 89 ? 19.297 -4.412 -29.828 1.00 76.50 89 ALA A C 1
ATOM 633 O O . ALA A 1 89 ? 18.779 -4.642 -28.737 1.00 76.50 89 ALA A O 1
ATOM 634 N N . LEU A 1 90 ? 19.633 -3.171 -30.204 1.00 77.50 90 LEU A N 1
ATOM 635 C CA . LEU A 1 90 ? 19.403 -1.995 -29.363 1.00 77.50 90 LEU A CA 1
ATOM 636 C C . LEU A 1 90 ? 17.908 -1.788 -29.061 1.00 77.50 90 LEU A C 1
ATOM 638 O O . LEU A 1 90 ? 17.552 -1.532 -27.912 1.00 77.50 90 LEU A O 1
ATOM 642 N N . TRP A 1 91 ? 17.025 -1.949 -30.055 1.00 79.50 91 TRP A N 1
ATOM 643 C CA . TRP A 1 91 ? 15.572 -1.858 -29.855 1.00 79.50 91 TRP A CA 1
ATOM 644 C C . TRP A 1 91 ? 15.057 -2.912 -28.868 1.00 79.50 91 TRP A C 1
ATOM 646 O O . TRP A 1 91 ? 14.286 -2.586 -27.966 1.00 79.50 91 TRP A O 1
ATOM 656 N N . PHE A 1 92 ? 15.524 -4.157 -28.993 1.00 77.12 92 PHE A N 1
ATOM 657 C CA . PHE A 1 92 ? 15.151 -5.237 -28.076 1.00 77.12 92 PHE A CA 1
ATOM 658 C C . PHE A 1 92 ? 15.639 -4.991 -26.646 1.00 77.12 92 PHE A C 1
ATOM 660 O O . PHE A 1 92 ? 14.880 -5.202 -25.700 1.00 77.12 92 PHE A O 1
ATOM 667 N N . VAL A 1 93 ? 16.867 -4.491 -26.477 1.00 78.75 93 VAL A N 1
ATOM 668 C CA . VAL A 1 93 ? 17.399 -4.114 -25.159 1.00 78.75 93 VAL A CA 1
ATOM 669 C C . VAL A 1 93 ? 16.566 -2.992 -24.536 1.00 78.75 93 VAL A C 1
ATOM 671 O O . VAL A 1 93 ? 16.239 -3.070 -23.355 1.00 78.75 93 VAL A O 1
ATOM 674 N N . LEU A 1 94 ? 16.155 -1.985 -25.315 1.00 78.62 94 LEU A N 1
ATOM 675 C CA . LEU A 1 94 ? 15.290 -0.903 -24.828 1.00 78.62 94 LEU A CA 1
ATOM 676 C C . LEU A 1 94 ? 13.902 -1.408 -24.403 1.00 78.62 94 LEU A C 1
ATOM 678 O O . LEU A 1 94 ? 13.405 -1.000 -23.352 1.00 78.62 94 LEU A O 1
ATOM 682 N N . CYS A 1 95 ? 13.295 -2.330 -25.159 1.00 76.81 95 CYS A N 1
ATOM 683 C CA . CYS A 1 95 ? 12.054 -2.990 -24.742 1.00 76.81 95 CYS A CA 1
ATOM 684 C C . CYS A 1 95 ? 12.233 -3.789 -23.448 1.00 76.81 95 CYS A C 1
ATOM 686 O O . CYS A 1 95 ? 11.412 -3.667 -22.539 1.00 76.81 95 CYS A O 1
ATOM 688 N N . ALA A 1 96 ? 13.301 -4.585 -23.349 1.00 76.56 96 ALA A N 1
ATOM 689 C CA . ALA A 1 96 ? 13.563 -5.402 -22.171 1.00 76.56 96 ALA A CA 1
ATOM 690 C C . ALA A 1 96 ? 13.832 -4.543 -20.928 1.00 76.56 96 ALA A C 1
ATOM 692 O O . ALA A 1 96 ? 13.311 -4.836 -19.855 1.00 76.56 96 ALA A O 1
ATOM 693 N N . LEU A 1 97 ? 14.557 -3.432 -21.080 1.00 78.69 97 LEU A N 1
ATOM 694 C CA . LEU A 1 97 ? 14.785 -2.458 -20.014 1.00 78.69 97 LEU A CA 1
ATOM 695 C C . LEU A 1 97 ? 13.471 -1.809 -19.546 1.00 78.69 97 LEU A C 1
ATOM 697 O O . LEU A 1 97 ? 13.275 -1.620 -18.346 1.00 78.69 97 LEU A O 1
ATOM 701 N N . GLY A 1 98 ? 12.549 -1.517 -20.472 1.00 75.44 98 GLY A N 1
ATOM 702 C CA . GLY A 1 98 ? 11.192 -1.066 -20.148 1.00 75.44 98 GLY A CA 1
ATOM 703 C C . GLY A 1 98 ? 10.410 -2.096 -19.326 1.00 75.44 98 GLY A C 1
ATOM 704 O O . GLY A 1 98 ? 9.810 -1.741 -18.311 1.00 75.44 98 GLY A O 1
ATOM 705 N N . GLY A 1 99 ? 10.484 -3.375 -19.710 1.00 74.50 99 GLY A N 1
ATOM 706 C CA . GLY A 1 99 ? 9.875 -4.491 -18.980 1.00 74.50 99 GLY A CA 1
ATOM 707 C C . GLY A 1 99 ? 10.468 -4.703 -17.583 1.00 74.50 99 GLY A C 1
ATOM 708 O O . GLY A 1 99 ? 9.716 -4.845 -16.621 1.00 74.50 99 GLY A O 1
ATOM 709 N N . VAL A 1 100 ? 11.798 -4.638 -17.438 1.00 74.62 100 VAL A N 1
ATOM 710 C CA . VAL A 1 100 ? 12.497 -4.730 -16.141 1.00 74.62 100 VAL A CA 1
ATOM 711 C C . VAL A 1 100 ? 12.140 -3.551 -15.238 1.00 74.62 100 VAL A C 1
ATOM 713 O O . VAL A 1 100 ? 11.818 -3.762 -14.071 1.00 74.62 100 VAL A O 1
ATOM 716 N N . ARG A 1 101 ? 12.128 -2.319 -15.764 1.00 77.25 101 ARG A N 1
ATOM 717 C CA . ARG A 1 101 ? 11.730 -1.128 -14.999 1.00 77.25 101 ARG A CA 1
ATOM 718 C C . ARG A 1 101 ? 10.277 -1.213 -14.539 1.00 77.25 101 ARG A C 1
ATOM 720 O O . ARG A 1 101 ? 9.980 -0.866 -13.397 1.00 77.25 101 ARG A O 1
ATOM 727 N N . HIS A 1 102 ? 9.383 -1.685 -15.408 1.00 70.31 102 HIS A N 1
ATOM 728 C CA . HIS A 1 102 ? 8.004 -1.968 -15.024 1.00 70.31 102 HIS A CA 1
ATOM 729 C C . HIS A 1 102 ? 7.968 -3.017 -13.912 1.00 70.31 102 HIS A C 1
ATOM 731 O O . HIS A 1 102 ? 7.338 -2.773 -12.890 1.00 70.31 102 HIS A O 1
ATOM 737 N N . HIS A 1 103 ? 8.721 -4.114 -14.050 1.00 66.75 103 HIS A N 1
ATOM 738 C CA . HIS A 1 103 ? 8.775 -5.165 -13.040 1.00 66.75 103 HIS A CA 1
ATOM 739 C C . HIS A 1 103 ? 9.262 -4.641 -11.681 1.00 66.75 103 HIS A C 1
ATOM 741 O O . HIS A 1 103 ? 8.631 -4.921 -10.669 1.00 66.75 103 HIS A O 1
ATOM 747 N N . GLN A 1 104 ? 10.312 -3.815 -11.652 1.00 66.56 104 GLN A N 1
ATOM 748 C CA . GLN A 1 104 ? 10.807 -3.159 -10.436 1.00 66.56 104 GLN A CA 1
ATOM 749 C C . GLN A 1 104 ? 9.741 -2.265 -9.789 1.00 66.56 104 GLN A C 1
ATOM 751 O O . GLN A 1 104 ? 9.516 -2.353 -8.586 1.00 66.56 104 GLN A O 1
ATOM 756 N N . TYR A 1 105 ? 9.032 -1.456 -10.581 1.00 58.97 105 TYR A N 1
ATOM 757 C CA . TYR A 1 105 ? 7.935 -0.624 -10.077 1.00 58.97 105 TYR A CA 1
ATOM 758 C C . TYR A 1 105 ? 6.760 -1.467 -9.560 1.00 58.97 105 TYR A C 1
ATOM 760 O O . TYR A 1 105 ? 6.162 -1.156 -8.534 1.00 58.97 105 TYR A O 1
ATOM 768 N N . THR A 1 106 ? 6.455 -2.581 -10.227 1.00 56.62 106 THR A N 1
ATOM 769 C CA . THR A 1 106 ? 5.420 -3.518 -9.784 1.00 56.62 106 THR A CA 1
ATOM 770 C C . THR A 1 106 ? 5.847 -4.429 -8.642 1.00 56.62 106 THR A C 1
ATOM 772 O O . THR A 1 106 ? 4.966 -5.005 -8.029 1.00 56.62 106 THR A O 1
ATOM 775 N N . GLN A 1 107 ? 7.139 -4.574 -8.341 1.00 50.47 107 GLN A N 1
ATOM 776 C CA . GLN A 1 107 ? 7.615 -5.275 -7.145 1.00 50.47 107 GLN A CA 1
ATOM 777 C C . GLN A 1 107 ? 7.670 -4.353 -5.923 1.00 50.47 107 GLN A C 1
ATOM 779 O O . GLN A 1 107 ? 7.505 -4.832 -4.806 1.00 50.47 107 GLN A O 1
ATOM 784 N N . LEU A 1 108 ? 7.814 -3.035 -6.124 1.00 50.91 108 LEU A N 1
ATOM 785 C CA . LEU A 1 108 ? 7.628 -2.048 -5.051 1.00 50.91 108 LEU A CA 1
ATOM 786 C C . LEU A 1 108 ? 6.196 -2.080 -4.487 1.00 50.91 108 LEU A C 1
ATOM 788 O O . LEU A 1 108 ? 6.000 -1.815 -3.307 1.00 50.91 108 LEU A O 1
ATOM 792 N N . LEU A 1 109 ? 5.205 -2.462 -5.300 1.00 52.38 109 LEU A N 1
ATOM 793 C CA . LEU A 1 109 ? 3.861 -2.813 -4.840 1.00 52.38 109 LEU A CA 1
ATOM 794 C C . LEU A 1 109 ? 3.656 -4.322 -4.997 1.00 52.38 109 LEU A C 1
ATOM 796 O O . LEU A 1 109 ? 3.155 -4.754 -6.035 1.00 52.38 109 LEU A O 1
ATOM 800 N N . SER A 1 110 ? 4.046 -5.099 -3.974 1.00 54.22 110 SER A N 1
ATOM 801 C CA . SER A 1 110 ? 3.834 -6.558 -3.864 1.00 54.22 110 SER A CA 1
ATOM 802 C C . SER A 1 110 ? 2.543 -7.010 -4.568 1.00 54.22 110 SER A C 1
ATOM 804 O O . SER A 1 110 ? 1.512 -6.349 -4.469 1.00 54.22 110 SER A O 1
ATOM 806 N N . GLN A 1 111 ? 2.553 -8.140 -5.282 1.00 56.75 111 GLN A N 1
ATOM 807 C CA . GLN A 1 111 ? 1.340 -8.663 -5.942 1.00 56.75 111 GLN A CA 1
ATOM 808 C C . GLN A 1 111 ? 0.186 -8.899 -4.950 1.00 56.75 111 GLN A C 1
ATOM 810 O O . GLN A 1 111 ? -0.981 -8.831 -5.327 1.00 56.75 111 GLN A O 1
ATOM 815 N N . HIS A 1 112 ? 0.522 -9.086 -3.672 1.00 59.50 112 HIS A N 1
ATOM 816 C CA . HIS A 1 112 ? -0.408 -9.204 -2.553 1.00 59.50 112 HIS A CA 1
ATOM 817 C C . HIS A 1 112 ? -0.724 -7.860 -1.887 1.00 59.50 112 HIS A C 1
ATOM 819 O O . HIS A 1 112 ? -1.242 -7.836 -0.776 1.00 59.50 112 HIS A O 1
ATOM 825 N N . HIS A 1 113 ? -0.386 -6.734 -2.514 1.00 65.19 113 HIS A N 1
ATOM 826 C CA . HIS A 1 113 ? -0.677 -5.425 -1.957 1.00 65.19 113 HIS A CA 1
ATOM 827 C C . HIS A 1 113 ? -2.191 -5.186 -1.942 1.00 65.19 113 HIS A C 1
ATOM 829 O O . HIS A 1 113 ? -2.867 -5.473 -2.935 1.00 65.19 113 HIS A O 1
ATOM 835 N N . VAL A 1 114 ? -2.733 -4.625 -0.856 1.00 68.81 114 VAL A N 1
ATOM 836 C CA . VAL A 1 114 ? -4.188 -4.425 -0.676 1.00 68.81 114 VAL A CA 1
ATOM 837 C C . VAL A 1 114 ? -4.857 -3.733 -1.870 1.00 68.81 114 VAL A C 1
ATOM 839 O O . VAL A 1 114 ? -5.985 -4.065 -2.225 1.00 68.81 114 VAL A O 1
ATOM 842 N N . SER A 1 115 ? -4.144 -2.818 -2.537 1.00 67.19 115 SER A N 1
ATOM 843 C CA . SER A 1 115 ? -4.645 -2.097 -3.715 1.00 67.19 115 SER A CA 1
ATOM 844 C C . SER A 1 115 ? -4.820 -2.949 -4.975 1.00 67.19 115 SER A C 1
ATOM 846 O O . SER A 1 115 ? -5.619 -2.590 -5.837 1.00 67.19 115 SER A O 1
ATOM 848 N N . ARG A 1 116 ? -4.103 -4.072 -5.094 1.00 65.25 116 ARG A N 1
ATOM 849 C CA . ARG A 1 116 ? -4.140 -4.976 -6.258 1.00 65.25 116 ARG A CA 1
ATOM 850 C C . ARG A 1 116 ? -4.876 -6.279 -5.991 1.00 65.25 116 ARG A C 1
ATOM 852 O O . ARG A 1 116 ? -5.426 -6.856 -6.920 1.00 65.25 116 ARG A O 1
ATOM 859 N N . ALA A 1 117 ? -4.918 -6.721 -4.738 1.00 67.44 117 ALA A N 1
ATOM 860 C CA . ALA A 1 117 ? -5.443 -8.030 -4.370 1.00 67.44 117 ALA A CA 1
ATOM 861 C C . ALA A 1 117 ? -6.982 -8.156 -4.492 1.00 67.44 117 ALA A C 1
ATOM 863 O O . ALA A 1 117 ? -7.521 -9.238 -4.287 1.00 67.44 117 ALA A O 1
ATOM 864 N N . GLY A 1 118 ? -7.711 -7.076 -4.814 1.00 70.75 118 GLY A N 1
ATOM 865 C CA . GLY A 1 118 ? -9.168 -7.129 -5.018 1.00 70.75 118 GLY A CA 1
ATOM 866 C C . GLY A 1 118 ? -9.964 -7.481 -3.754 1.00 70.75 118 GLY A C 1
ATOM 867 O O . GLY A 1 118 ? -11.116 -7.887 -3.841 1.00 70.75 118 GLY A O 1
ATOM 868 N N . VAL A 1 119 ? -9.358 -7.316 -2.576 1.00 76.12 119 VAL A N 1
ATOM 869 C CA . VAL A 1 119 ? -9.900 -7.744 -1.270 1.00 76.12 119 VAL A CA 1
ATOM 870 C C . VAL A 1 119 ? -10.882 -6.721 -0.680 1.00 76.12 119 VAL A C 1
ATOM 872 O O . VAL A 1 119 ? -11.455 -6.903 0.396 1.00 76.12 119 VAL A O 1
ATOM 875 N N . TYR A 1 120 ? -11.101 -5.614 -1.389 1.00 81.25 120 TYR A N 1
ATOM 876 C CA . TYR A 1 120 ? -12.047 -4.590 -0.982 1.00 81.25 120 TYR A CA 1
ATOM 877 C C . TYR A 1 120 ? -13.454 -5.164 -0.874 1.00 81.25 120 TYR A C 1
ATOM 879 O O . TYR A 1 120 ? -14.003 -5.741 -1.807 1.00 81.25 120 TYR A O 1
ATOM 887 N N . GLY A 1 121 ? -14.068 -4.962 0.284 1.00 80.44 121 GLY A N 1
ATOM 888 C CA . GLY A 1 121 ? -15.394 -5.476 0.553 1.00 80.44 121 GLY A CA 1
ATOM 889 C C . GLY A 1 121 ? -15.419 -6.940 1.001 1.00 80.44 121 GLY A C 1
ATOM 890 O O . GLY A 1 121 ? -16.510 -7.432 1.284 1.00 80.44 121 GLY A O 1
ATOM 891 N N . THR A 1 122 ? -14.290 -7.618 1.165 1.00 80.62 122 THR A N 1
ATOM 892 C CA . THR A 1 122 ? -14.270 -8.951 1.778 1.00 80.62 122 THR A CA 1
ATOM 893 C C . THR A 1 122 ? -14.317 -8.815 3.297 1.00 80.62 122 THR A C 1
ATOM 895 O O . THR A 1 122 ? -13.547 -8.047 3.881 1.00 80.62 122 THR A O 1
ATOM 898 N N . LYS A 1 123 ? -15.261 -9.514 3.939 1.00 85.44 123 LYS A N 1
ATOM 899 C CA . LYS A 1 123 ? -15.271 -9.692 5.395 1.00 85.44 123 LYS A CA 1
ATOM 900 C C . LYS A 1 123 ? -14.417 -10.915 5.721 1.00 85.44 123 LYS A C 1
ATOM 902 O O . LYS A 1 123 ? -14.542 -11.943 5.056 1.00 85.44 123 LYS A O 1
ATOM 907 N N . GLY A 1 124 ? -13.547 -10.791 6.709 1.00 87.88 124 GLY A N 1
ATOM 908 C CA . GLY A 1 124 ? -12.617 -11.850 7.050 1.00 87.88 124 GLY A CA 1
ATOM 909 C C . GLY A 1 124 ? -11.819 -11.559 8.308 1.00 87.88 124 GLY A C 1
ATOM 910 O O . GLY A 1 124 ? -11.937 -10.489 8.908 1.00 87.88 124 GLY A O 1
ATOM 911 N N . GLU A 1 125 ? -11.010 -12.536 8.682 1.00 90.50 125 GLU A N 1
ATOM 912 C CA . GLU A 1 125 ? -9.973 -12.402 9.692 1.00 90.50 125 GLU A CA 1
ATOM 913 C C . GLU A 1 125 ? -8.751 -11.736 9.063 1.00 90.50 125 GLU A C 1
ATOM 915 O O . GLU A 1 125 ? -8.227 -12.173 8.039 1.00 90.50 125 GLU A O 1
ATOM 920 N N . LEU A 1 126 ? -8.315 -10.648 9.674 1.00 90.88 126 LEU A N 1
ATOM 921 C CA . LEU A 1 126 ? -7.189 -9.836 9.254 1.00 90.88 126 LEU A CA 1
ATOM 922 C C . LEU A 1 126 ? -6.095 -9.974 10.298 1.00 90.88 126 LEU A C 1
ATOM 924 O O . LEU A 1 126 ? -6.364 -9.899 11.497 1.00 90.88 126 LEU A O 1
ATOM 928 N N . VAL A 1 127 ? -4.866 -10.176 9.836 1.00 91.38 127 VAL A N 1
ATOM 929 C CA . VAL A 1 127 ? -3.682 -10.261 10.687 1.00 91.38 127 VAL A CA 1
ATOM 930 C C . VAL A 1 127 ? -2.700 -9.194 10.243 1.00 91.38 127 VAL A C 1
ATOM 932 O O . VAL A 1 127 ? -2.326 -9.129 9.069 1.00 91.38 127 VAL A O 1
ATOM 935 N N . GLY A 1 128 ? -2.252 -8.381 11.191 1.00 90.69 128 GLY A N 1
ATOM 936 C CA . GLY A 1 128 ? -1.241 -7.369 10.933 1.00 90.69 128 GLY A CA 1
ATOM 937 C C . GLY A 1 128 ? -0.539 -6.903 12.196 1.00 90.69 128 GLY A C 1
ATOM 938 O O . GLY A 1 128 ? -0.829 -7.368 13.298 1.00 90.69 128 GLY A O 1
ATOM 939 N N . ARG A 1 129 ? 0.403 -5.983 12.021 1.00 90.94 129 ARG A N 1
ATOM 940 C CA . ARG A 1 129 ? 1.178 -5.374 13.103 1.00 90.94 129 ARG A CA 1
ATOM 941 C C . ARG A 1 129 ? 0.937 -3.880 13.176 1.00 90.94 129 ARG A C 1
ATOM 943 O O . ARG A 1 129 ? 0.879 -3.219 12.139 1.00 90.94 129 ARG A O 1
ATOM 950 N N . LEU A 1 130 ? 0.821 -3.354 14.390 1.00 90.00 130 LEU A N 1
ATOM 951 C CA . LEU A 1 130 ? 0.681 -1.918 14.606 1.00 90.00 130 LEU A CA 1
ATOM 952 C C . LEU A 1 130 ? 1.983 -1.220 14.226 1.00 90.00 130 LEU A C 1
ATOM 954 O O . LEU A 1 130 ? 3.060 -1.587 14.694 1.00 90.00 130 LEU A O 1
ATOM 958 N N . ALA A 1 131 ? 1.880 -0.212 13.370 1.00 87.50 131 ALA A N 1
ATOM 959 C CA . ALA A 1 131 ? 3.026 0.571 12.937 1.00 87.50 131 ALA A CA 1
ATOM 960 C C . ALA A 1 131 ? 3.477 1.576 14.012 1.00 87.50 131 ALA A C 1
ATOM 962 O O . ALA A 1 131 ? 4.639 1.978 14.034 1.00 87.50 131 ALA A O 1
ATOM 963 N N . HIS A 1 132 ? 2.545 2.043 14.843 1.00 86.25 132 HIS A N 1
ATOM 964 C CA . HIS A 1 132 ? 2.729 3.050 15.892 1.00 86.25 132 HIS A CA 1
ATOM 965 C C . HIS A 1 132 ? 1.619 2.888 16.938 1.00 86.25 132 HIS A C 1
ATOM 967 O O . HIS A 1 132 ? 0.676 2.122 16.719 1.00 86.25 132 HIS A O 1
ATOM 973 N N . ASP A 1 133 ? 1.741 3.598 18.059 1.00 86.31 133 ASP A N 1
ATOM 974 C CA . ASP A 1 133 ? 0.725 3.596 19.108 1.00 86.31 133 ASP A CA 1
ATOM 975 C C . ASP A 1 133 ? -0.602 4.189 18.590 1.00 86.31 133 ASP A C 1
ATOM 977 O O . ASP A 1 133 ? -0.584 5.072 17.723 1.00 86.31 133 ASP A O 1
ATOM 981 N N . PRO A 1 134 ? -1.764 3.720 19.080 1.00 86.88 134 PRO A N 1
ATOM 982 C CA . PRO A 1 134 ? -3.054 4.242 18.648 1.00 86.88 134 PRO A CA 1
ATOM 983 C C . PRO A 1 134 ? -3.256 5.718 19.019 1.00 86.88 134 PRO A C 1
ATOM 985 O O . PRO A 1 134 ? -3.249 6.087 20.195 1.00 86.88 134 PRO A O 1
ATOM 988 N N . ASP A 1 135 ? -3.547 6.550 18.019 1.00 87.00 135 ASP A N 1
ATOM 989 C CA . ASP A 1 135 ? -3.934 7.944 18.219 1.00 87.00 135 ASP A CA 1
ATOM 990 C C . ASP A 1 135 ? -5.363 8.004 18.773 1.00 87.00 135 ASP A C 1
ATOM 992 O O . ASP A 1 135 ? -6.317 7.556 18.123 1.00 87.00 135 ASP A O 1
ATOM 996 N N . GLN A 1 136 ? -5.537 8.597 19.955 1.00 85.31 136 GLN A N 1
ATOM 997 C CA . GLN A 1 136 ? -6.865 8.851 20.514 1.00 85.31 136 GLN A CA 1
ATOM 998 C C . GLN A 1 136 ? -7.489 10.097 19.879 1.00 85.31 136 GLN A C 1
ATOM 1000 O O . GLN A 1 136 ? -6.926 11.192 19.919 1.00 85.31 136 GLN A O 1
ATOM 1005 N N . LEU A 1 137 ? -8.680 9.940 19.306 1.00 85.62 137 LEU A N 1
ATOM 1006 C CA . LEU A 1 137 ? -9.483 11.052 18.816 1.00 85.62 137 LEU A CA 1
ATOM 1007 C C . LEU A 1 137 ? -10.354 11.612 19.942 1.00 85.62 137 LEU A C 1
ATOM 1009 O O . LEU A 1 137 ? -10.757 10.917 20.872 1.00 85.62 137 LEU A O 1
ATOM 1013 N N . THR A 1 138 ? -10.711 12.888 19.811 1.00 82.75 138 THR A N 1
ATOM 1014 C CA . THR A 1 138 ? -11.538 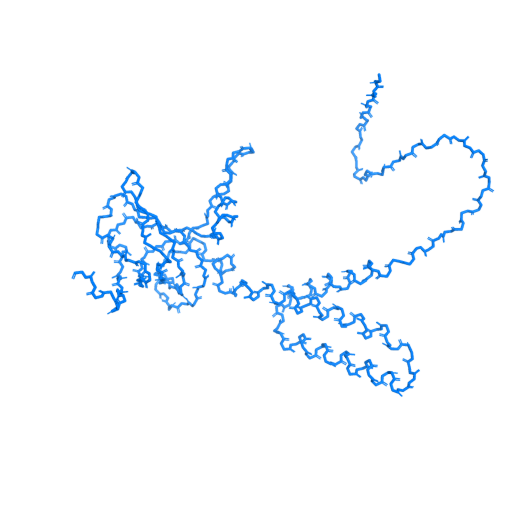13.629 20.779 1.00 82.75 138 THR A CA 1
ATOM 1015 C C . THR A 1 138 ? -12.938 13.034 20.977 1.00 82.75 138 THR A C 1
ATOM 1017 O O . THR A 1 138 ? -13.595 13.324 21.968 1.00 82.75 138 THR A O 1
ATOM 1020 N N . ASP A 1 139 ? -13.404 12.204 20.046 1.00 83.81 139 ASP A N 1
ATOM 1021 C CA . ASP A 1 139 ? -14.702 11.525 20.096 1.00 83.81 139 ASP A CA 1
ATOM 1022 C C . ASP A 1 139 ? -14.644 10.127 20.739 1.00 83.81 139 ASP A C 1
ATOM 1024 O O . ASP A 1 139 ? -15.619 9.382 20.669 1.00 83.81 139 ASP A O 1
ATOM 1028 N N . GLY A 1 140 ? -13.512 9.763 21.350 1.00 81.94 140 GLY A N 1
ATOM 1029 C CA . GLY A 1 140 ? -13.309 8.466 21.997 1.00 81.94 140 GLY A CA 1
ATOM 1030 C C . GLY A 1 140 ? -12.944 7.335 21.035 1.00 81.94 140 GLY A C 1
ATOM 1031 O O . GLY A 1 140 ? -12.684 6.222 21.484 1.00 81.94 140 GLY A O 1
ATOM 1032 N N . ARG A 1 141 ? -12.885 7.590 19.722 1.00 87.56 141 ARG A N 1
ATOM 1033 C CA . ARG A 1 141 ? -12.368 6.620 18.746 1.00 87.56 141 ARG A CA 1
ATOM 1034 C C . ARG A 1 141 ? -10.850 6.584 18.789 1.00 87.56 141 ARG A C 1
ATOM 1036 O O . ARG A 1 141 ? -10.208 7.589 19.085 1.00 87.56 141 ARG A O 1
ATOM 1043 N N . GLN A 1 142 ? -10.261 5.465 18.390 1.00 88.88 142 GLN A N 1
ATOM 1044 C CA . GLN A 1 142 ? -8.817 5.380 18.182 1.00 88.88 142 GLN A CA 1
ATOM 1045 C C . GLN A 1 142 ? -8.519 5.116 16.712 1.00 88.88 142 GLN A C 1
ATOM 1047 O O . GLN A 1 142 ? -9.285 4.444 16.013 1.00 88.88 142 GLN A O 1
ATOM 1052 N N . ARG A 1 143 ? -7.410 5.668 16.225 1.00 90.19 143 ARG A N 1
ATOM 1053 C CA . ARG A 1 143 ? -6.904 5.416 14.877 1.00 90.19 143 ARG A CA 1
ATOM 1054 C C . ARG A 1 143 ? -5.478 4.924 14.947 1.00 90.19 143 ARG A C 1
ATOM 1056 O O . ARG A 1 143 ? -4.645 5.520 15.612 1.00 90.19 143 ARG A O 1
ATOM 1063 N N . VAL A 1 144 ? -5.197 3.858 14.218 1.00 90.88 144 VAL A N 1
ATOM 1064 C CA . VAL A 1 144 ? -3.852 3.299 14.146 1.00 90.88 144 VAL A CA 1
ATOM 1065 C C . VAL A 1 144 ? -3.594 2.754 12.754 1.00 90.88 144 VAL A C 1
ATOM 1067 O O . VAL A 1 144 ? -4.496 2.228 12.098 1.00 90.88 144 VAL A O 1
ATOM 1070 N N . VAL A 1 145 ? -2.364 2.907 12.276 1.00 91.44 145 VAL A N 1
ATOM 1071 C CA . VAL A 1 145 ? -1.931 2.289 11.025 1.00 91.44 145 VAL A CA 1
ATOM 1072 C C . VAL A 1 145 ? -1.448 0.876 11.317 1.00 91.44 145 VAL A C 1
ATOM 1074 O O . VAL A 1 145 ? -0.642 0.653 12.220 1.00 91.44 145 VAL A O 1
ATOM 1077 N N . ILE A 1 146 ? -1.939 -0.079 10.535 1.00 90.56 146 ILE A N 1
ATOM 1078 C CA . ILE A 1 146 ? -1.566 -1.486 10.623 1.00 90.56 146 ILE A CA 1
ATOM 1079 C C . ILE A 1 146 ? -0.899 -1.912 9.323 1.00 90.56 146 ILE A C 1
ATOM 1081 O O . ILE A 1 146 ? -1.465 -1.746 8.242 1.00 90.56 146 ILE A O 1
ATOM 1085 N N . HIS A 1 147 ? 0.271 -2.526 9.452 1.00 90.44 147 HIS A N 1
ATOM 1086 C CA . HIS A 1 147 ? 0.917 -3.274 8.385 1.00 90.44 147 HIS A CA 1
ATOM 1087 C C . HIS A 1 147 ? 0.271 -4.656 8.295 1.00 90.44 147 HIS A C 1
ATOM 1089 O O . HIS A 1 147 ? 0.404 -5.471 9.209 1.00 90.44 147 HIS A O 1
ATOM 1095 N N . LEU A 1 148 ? -0.466 -4.915 7.218 1.00 89.31 148 LEU A N 1
ATOM 1096 C CA . LEU A 1 148 ? -1.103 -6.208 6.991 1.00 89.31 148 LEU A CA 1
ATOM 1097 C C . LEU A 1 148 ? -0.052 -7.261 6.631 1.00 89.31 148 LEU A C 1
ATOM 1099 O O . LEU A 1 148 ? 0.836 -7.009 5.814 1.00 89.31 148 LEU A O 1
ATOM 1103 N N . ASP A 1 149 ? -0.189 -8.438 7.242 1.00 86.88 149 ASP A N 1
ATOM 1104 C CA . ASP A 1 149 ? 0.613 -9.625 6.938 1.00 86.88 149 ASP A CA 1
ATOM 1105 C C . ASP A 1 149 ? -0.231 -10.677 6.181 1.00 86.88 149 ASP A C 1
ATOM 1107 O O . ASP A 1 149 ? 0.259 -11.344 5.263 1.00 86.88 149 ASP A O 1
ATOM 1111 N N . ALA A 1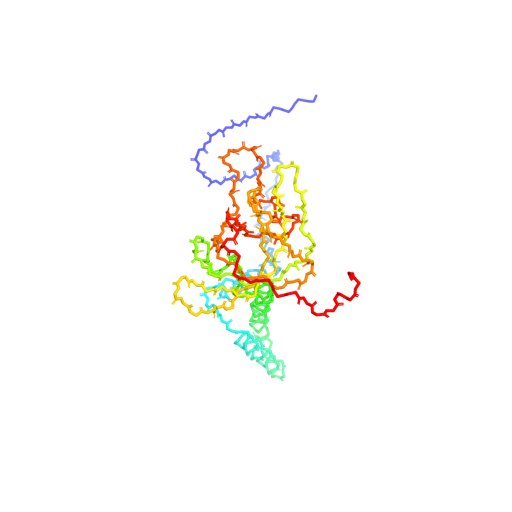 150 ? -1.504 -10.856 6.566 1.00 86.19 150 ALA A N 1
ATOM 1112 C CA . ALA A 1 150 ? -2.385 -11.871 5.989 1.00 86.19 150 ALA A CA 1
ATOM 1113 C C . ALA A 1 150 ? -3.880 -11.545 6.140 1.00 86.19 150 ALA A C 1
ATOM 1115 O O . ALA A 1 150 ? -4.294 -10.793 7.024 1.00 86.19 150 ALA A O 1
ATOM 1116 N N . ILE A 1 151 ? -4.694 -12.178 5.294 1.00 88.81 151 ILE A N 1
ATOM 1117 C CA . ILE A 1 151 ? -6.154 -12.197 5.393 1.00 88.81 151 ILE A CA 1
ATOM 1118 C C . ILE A 1 151 ? -6.691 -13.618 5.211 1.00 88.81 151 ILE A C 1
ATOM 1120 O O . ILE A 1 151 ? -6.255 -14.340 4.322 1.00 88.81 151 ILE A O 1
ATOM 1124 N N . ALA A 1 152 ? -7.678 -14.013 6.005 1.00 87.69 152 ALA A N 1
ATOM 1125 C CA . ALA A 1 152 ? -8.541 -15.151 5.722 1.00 87.69 152 ALA A CA 1
ATOM 1126 C C . ALA A 1 152 ? -9.961 -14.641 5.470 1.00 87.69 152 ALA A C 1
ATOM 1128 O O . ALA A 1 152 ? -10.539 -13.958 6.314 1.00 87.69 152 ALA A O 1
ATOM 1129 N N . ALA A 1 153 ? -10.537 -14.959 4.311 1.00 83.81 153 ALA A N 1
ATOM 1130 C CA . ALA A 1 153 ? -11.968 -14.771 4.118 1.00 83.81 153 ALA A CA 1
ATOM 1131 C C . ALA A 1 153 ? -12.734 -15.695 5.079 1.00 83.81 153 ALA A C 1
ATOM 1133 O O . ALA A 1 153 ? -12.195 -16.690 5.564 1.00 83.81 153 ALA A O 1
ATOM 1134 N N . GLU A 1 154 ? -13.988 -15.363 5.373 1.00 78.38 154 GLU A N 1
ATOM 1135 C CA . GLU A 1 154 ? -14.825 -16.157 6.276 1.00 78.38 154 GLU A CA 1
ATOM 1136 C C . GLU A 1 154 ? -14.864 -17.637 5.835 1.00 78.38 154 GLU A C 1
ATOM 1138 O O . GLU A 1 154 ? -15.349 -17.965 4.753 1.00 78.38 154 GLU A O 1
ATOM 1143 N N . GLY A 1 155 ? -14.285 -18.524 6.655 1.00 72.88 155 GLY A N 1
ATOM 1144 C CA . GLY A 1 155 ? -14.181 -19.961 6.374 1.00 72.88 155 GLY A CA 1
ATOM 1145 C C . GLY A 1 155 ? -13.054 -20.392 5.420 1.00 72.88 155 GLY A C 1
ATOM 1146 O O . GLY A 1 155 ? -13.016 -21.562 5.044 1.00 72.88 155 GLY A O 1
ATOM 1147 N N . SER A 1 156 ? -12.138 -19.500 5.020 1.00 82.31 156 SER A N 1
ATOM 1148 C CA . SER A 1 156 ? -10.989 -19.831 4.162 1.00 82.31 156 SER A CA 1
ATOM 1149 C C . SER A 1 156 ? -9.673 -19.940 4.936 1.00 82.31 156 SER A C 1
ATOM 1151 O O . SER A 1 156 ? -9.557 -19.545 6.092 1.00 82.31 156 SER A O 1
ATOM 1153 N N . THR A 1 157 ? -8.630 -20.437 4.269 1.00 84.44 157 THR A N 1
ATOM 1154 C CA . THR A 1 157 ? -7.255 -20.384 4.783 1.00 84.44 157 THR A CA 1
ATOM 1155 C C . THR A 1 157 ? -6.697 -18.960 4.740 1.00 84.44 157 THR A C 1
ATOM 1157 O O . THR A 1 157 ? -7.082 -18.173 3.871 1.00 84.44 157 THR A O 1
ATOM 1160 N N . LEU A 1 158 ? -5.749 -18.656 5.633 1.00 82.62 158 LEU A N 1
ATOM 1161 C CA . LEU A 1 158 ? -4.966 -17.416 5.616 1.00 82.62 158 LEU A CA 1
ATOM 1162 C C . LEU A 1 158 ? -4.161 -17.309 4.314 1.00 82.62 158 LEU A C 1
ATOM 1164 O O . LEU A 1 158 ? -3.339 -18.170 4.003 1.00 82.62 158 LEU A O 1
ATOM 1168 N N . GLN A 1 159 ? -4.398 -16.237 3.569 1.00 84.00 159 GLN A N 1
ATOM 1169 C CA . GLN A 1 159 ? -3.648 -15.839 2.388 1.00 84.00 159 GLN A CA 1
ATOM 1170 C C . GLN A 1 159 ? -2.729 -14.661 2.733 1.00 84.00 159 GLN A C 1
ATOM 1172 O O . GLN A 1 159 ? -3.135 -13.777 3.493 1.00 84.00 159 GLN A O 1
ATOM 1177 N N . PRO A 1 160 ? -1.503 -14.614 2.185 1.00 83.69 160 PRO A N 1
ATOM 1178 C CA . PRO A 1 160 ? -0.610 -13.484 2.396 1.00 83.69 160 PRO A CA 1
ATOM 1179 C C . PRO A 1 160 ? -1.217 -12.216 1.785 1.00 83.69 160 PRO A C 1
ATOM 1181 O O . PRO A 1 160 ? -1.665 -12.220 0.637 1.00 83.69 160 PRO A O 1
ATOM 1184 N N . LEU A 1 161 ? -1.221 -11.133 2.558 1.00 84.38 161 LEU A N 1
ATOM 1185 C CA . LEU A 1 161 ? -1.717 -9.822 2.150 1.00 84.38 161 LEU A CA 1
ATOM 1186 C C . LEU A 1 161 ? -0.780 -8.770 2.726 1.00 84.38 161 LEU A C 1
ATOM 1188 O O . LEU A 1 161 ? -0.581 -8.730 3.930 1.00 84.38 161 LEU A O 1
ATOM 1192 N N . THR A 1 162 ? -0.218 -7.924 1.874 1.00 83.81 162 THR A N 1
ATOM 1193 C CA . THR A 1 162 ? 0.734 -6.885 2.272 1.00 83.81 162 THR A CA 1
ATOM 1194 C C . THR A 1 162 ? 0.104 -5.508 2.105 1.00 83.81 162 THR A C 1
ATOM 1196 O O . THR A 1 162 ? -0.700 -5.292 1.201 1.00 83.81 162 THR A O 1
ATOM 1199 N N . GLY A 1 163 ? 0.503 -4.547 2.927 1.00 84.06 163 GLY A N 1
ATOM 1200 C CA . GLY A 1 163 ? 0.181 -3.134 2.739 1.00 84.06 163 GLY A CA 1
ATOM 1201 C C . GLY A 1 163 ? -0.424 -2.498 3.976 1.00 84.06 163 GLY A C 1
ATOM 1202 O O . GLY A 1 163 ? -0.761 -3.175 4.947 1.00 84.06 163 GLY A O 1
ATOM 1203 N N . ASP A 1 164 ? -0.560 -1.182 3.911 1.00 88.19 164 ASP A N 1
ATOM 1204 C CA . ASP A 1 164 ? -0.893 -0.385 5.081 1.00 88.19 164 ASP A CA 1
ATOM 1205 C C . ASP A 1 164 ? -2.389 -0.083 5.098 1.00 88.19 164 ASP A C 1
ATOM 1207 O O . ASP A 1 164 ? -2.994 0.320 4.094 1.00 88.19 164 ASP A O 1
ATOM 1211 N N . LEU A 1 165 ? -2.996 -0.301 6.260 1.00 90.31 165 LEU A N 1
ATOM 1212 C CA . LEU A 1 165 ? -4.415 -0.102 6.493 1.00 90.31 165 LEU A CA 1
ATOM 1213 C C . LEU A 1 165 ? -4.620 0.812 7.694 1.00 90.31 165 LEU A C 1
ATOM 1215 O O . LEU A 1 165 ? -4.041 0.607 8.757 1.00 90.31 165 LEU A O 1
ATOM 1219 N N . LEU A 1 166 ? -5.501 1.798 7.538 1.00 91.75 166 LEU A N 1
ATOM 1220 C CA . LEU A 1 166 ? -5.950 2.614 8.659 1.00 91.75 166 LEU A CA 1
ATOM 1221 C C . LEU A 1 166 ? -7.049 1.875 9.417 1.00 91.75 166 LEU A C 1
ATOM 1223 O O . LEU A 1 166 ? -8.171 1.749 8.918 1.00 91.75 166 LEU A O 1
ATOM 1227 N N . LEU A 1 167 ? -6.743 1.409 10.619 1.00 90.75 167 LEU A N 1
ATOM 1228 C CA . LEU A 1 167 ? -7.719 0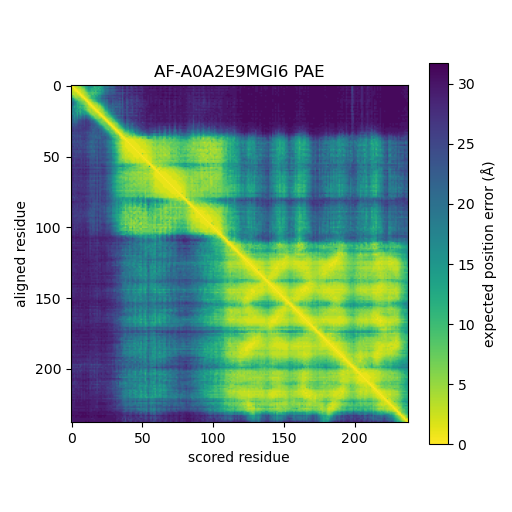.827 11.521 1.00 90.75 167 LEU A CA 1
ATOM 1229 C C . LEU A 1 167 ? -8.338 1.936 12.372 1.00 90.75 167 LEU A C 1
ATOM 1231 O O . LEU A 1 167 ? -7.633 2.752 12.957 1.00 90.75 167 LEU A O 1
ATOM 1235 N N . THR A 1 168 ? -9.666 1.981 12.428 1.00 91.06 168 THR A N 1
ATOM 1236 C CA . THR A 1 168 ? -10.405 2.866 13.336 1.00 91.06 168 THR A CA 1
ATOM 1237 C C . THR A 1 168 ? -11.251 2.031 14.288 1.00 91.06 168 THR A C 1
ATOM 1239 O O . THR A 1 168 ? -12.047 1.209 13.833 1.00 91.06 168 THR A O 1
ATOM 1242 N N . THR A 1 169 ? -11.117 2.236 15.591 1.00 90.75 169 THR A N 1
ATOM 1243 C CA . THR A 1 169 ? -12.001 1.625 16.591 1.00 90.75 169 THR A CA 1
ATOM 1244 C C . THR A 1 169 ? -13.218 2.517 16.833 1.00 90.75 169 THR A C 1
ATOM 1246 O O . THR A 1 169 ? -13.139 3.746 16.728 1.00 90.75 169 THR A O 1
ATOM 1249 N N . SER A 1 170 ? -14.380 1.911 17.091 1.00 87.94 170 SER A N 1
ATOM 1250 C CA . SER A 1 170 ? -15.557 2.652 17.560 1.00 87.94 170 SER A CA 1
ATOM 1251 C C . SER A 1 170 ? -15.321 3.192 18.970 1.00 87.94 170 SER A C 1
ATOM 1253 O O . SER A 1 170 ? -14.546 2.616 19.728 1.00 87.94 170 SER A O 1
ATOM 1255 N N . ALA A 1 171 ? -16.027 4.263 19.335 1.00 84.25 171 ALA A N 1
ATOM 1256 C CA . ALA A 1 171 ? -15.942 4.856 20.671 1.00 84.25 171 ALA A CA 1
ATOM 1257 C C . ALA A 1 171 ? -16.414 3.895 21.778 1.00 84.25 171 ALA A C 1
ATOM 1259 O O . ALA A 1 171 ? -15.983 4.016 22.917 1.00 84.25 171 ALA A O 1
ATOM 1260 N N . ASP A 1 172 ? -17.258 2.921 21.427 1.00 81.56 172 ASP A N 1
ATOM 1261 C CA . ASP A 1 172 ? -17.803 1.915 22.348 1.00 81.56 172 ASP A CA 1
ATOM 1262 C C . ASP A 1 172 ? -16.820 0.765 22.649 1.00 81.56 172 ASP A C 1
ATOM 1264 O O . ASP A 1 172 ? -17.145 -0.149 23.403 1.00 81.56 172 ASP A O 1
ATOM 1268 N N . VAL A 1 173 ? -15.643 0.758 22.014 1.00 81.88 173 VAL A N 1
ATOM 1269 C CA . VAL A 1 173 ? -14.620 -0.283 22.170 1.00 81.88 173 VAL A CA 1
ATOM 1270 C C . VAL A 1 173 ? -13.564 0.244 23.134 1.00 81.88 173 VAL A C 1
ATOM 1272 O O . VAL A 1 173 ? -12.671 0.989 22.736 1.00 81.88 173 VAL A O 1
ATOM 1275 N N . HIS A 1 174 ? -13.664 -0.134 24.407 1.00 71.81 174 HIS A N 1
ATOM 1276 C CA . HIS A 1 174 ? -12.764 0.356 25.454 1.00 71.81 174 HIS A CA 1
ATOM 1277 C C . HIS A 1 174 ? -11.614 -0.615 25.747 1.00 71.81 174 HIS A C 1
ATOM 1279 O O . HIS A 1 174 ? -10.559 -0.193 26.213 1.00 71.81 174 HIS A O 1
ATOM 1285 N N . GLY A 1 175 ? -11.785 -1.903 25.436 1.00 67.88 175 GLY A N 1
ATOM 1286 C CA . GLY A 1 175 ? -10.782 -2.946 25.666 1.00 67.88 175 GLY A CA 1
ATOM 1287 C C . GLY A 1 175 ? -9.649 -3.048 24.635 1.00 67.88 175 GLY A C 1
ATOM 1288 O O . GLY A 1 175 ? -8.840 -3.969 24.733 1.00 67.88 175 GLY A O 1
ATOM 1289 N N . PHE A 1 176 ? -9.567 -2.159 23.636 1.00 79.69 176 PHE A N 1
ATOM 1290 C CA . PHE A 1 176 ? -8.480 -2.200 22.650 1.00 79.69 176 PHE A CA 1
ATOM 1291 C C . PHE A 1 176 ? -7.202 -1.568 23.222 1.00 79.69 176 PHE A C 1
ATOM 1293 O O . PHE A 1 176 ? -6.963 -0.369 23.088 1.00 79.69 176 PHE A O 1
ATOM 1300 N N . VAL A 1 177 ? -6.391 -2.394 23.884 1.00 80.50 177 VAL A N 1
ATOM 1301 C CA . VAL A 1 177 ? -5.080 -2.016 24.427 1.00 80.50 177 VAL A CA 1
ATOM 1302 C C . VAL A 1 177 ? -4.008 -2.747 23.625 1.00 80.50 177 VAL A C 1
ATOM 1304 O O . VAL A 1 177 ? -3.810 -3.945 23.809 1.00 80.50 177 VAL A O 1
ATOM 1307 N N . ALA A 1 178 ? -3.355 -2.035 22.710 1.00 81.81 178 ALA A N 1
ATOM 1308 C CA . ALA A 1 178 ? -2.260 -2.546 21.892 1.00 81.81 178 ALA A CA 1
ATOM 1309 C C . ALA A 1 178 ? -1.201 -1.455 21.728 1.00 81.81 178 ALA A C 1
ATOM 1311 O O . ALA A 1 178 ? -1.554 -0.293 21.504 1.00 81.81 178 ALA A O 1
ATOM 1312 N N . ASP A 1 179 ? 0.067 -1.845 21.807 1.00 84.88 179 ASP A N 1
ATOM 1313 C CA . ASP A 1 179 ? 1.203 -0.939 21.653 1.00 84.88 179 ASP A CA 1
ATOM 1314 C C . ASP A 1 179 ? 1.811 -1.059 20.245 1.00 84.88 179 ASP A C 1
ATOM 1316 O O . ASP A 1 179 ? 1.550 -2.003 19.485 1.00 84.88 179 ASP A O 1
ATOM 1320 N N . ALA A 1 180 ? 2.651 -0.095 19.872 1.00 85.69 180 ALA A N 1
ATOM 1321 C CA . ALA A 1 180 ? 3.417 -0.149 18.637 1.00 85.69 180 ALA A CA 1
ATOM 1322 C C . ALA A 1 180 ? 4.197 -1.472 18.510 1.00 85.69 180 ALA A C 1
ATOM 1324 O O . ALA A 1 180 ? 4.983 -1.860 19.375 1.00 85.69 180 ALA A O 1
ATOM 1325 N N . GLY A 1 181 ? 4.033 -2.144 17.370 1.00 84.06 181 GLY A N 1
ATOM 1326 C CA . GLY A 1 181 ? 4.684 -3.417 17.072 1.00 84.06 181 GLY A CA 1
ATOM 1327 C C . GLY A 1 181 ? 3.910 -4.660 17.511 1.00 84.06 181 GLY A C 1
ATOM 1328 O O . GLY A 1 181 ? 4.302 -5.756 17.095 1.00 84.06 181 GLY A O 1
ATOM 1329 N N . ASP A 1 182 ? 2.815 -4.513 18.261 1.00 88.19 182 ASP A N 1
ATOM 1330 C CA . ASP A 1 182 ? 1.954 -5.636 18.629 1.00 88.19 182 ASP A CA 1
ATOM 1331 C C . ASP A 1 182 ? 1.287 -6.241 17.398 1.00 88.19 182 ASP A C 1
ATOM 1333 O O . ASP A 1 182 ? 0.927 -5.552 16.431 1.00 88.19 182 ASP A O 1
ATOM 1337 N N . ARG A 1 183 ? 1.125 -7.565 17.429 1.00 89.75 183 ARG A N 1
ATOM 1338 C CA . ARG A 1 183 ? 0.476 -8.298 16.349 1.00 89.75 183 ARG A CA 1
ATOM 1339 C C . ARG A 1 183 ? -0.990 -8.495 16.686 1.00 89.75 183 ARG A C 1
ATOM 1341 O O . ARG A 1 183 ? -1.339 -9.201 17.626 1.00 89.75 183 ARG A O 1
ATOM 1348 N N . VAL A 1 184 ? -1.856 -7.901 15.880 1.00 91.12 184 VAL A N 1
ATOM 1349 C CA . VAL A 1 184 ? -3.298 -7.908 16.106 1.00 91.12 184 VAL A CA 1
ATOM 1350 C C . VAL A 1 184 ? -3.988 -8.739 15.045 1.00 91.12 184 VAL A C 1
ATOM 1352 O O . VAL A 1 184 ? -3.698 -8.659 13.848 1.00 91.12 184 VAL A O 1
ATOM 1355 N N . ARG A 1 185 ? -4.934 -9.543 15.515 1.00 91.00 185 ARG A N 1
ATOM 1356 C CA . ARG A 1 185 ? -5.837 -10.344 14.707 1.00 91.00 185 ARG A CA 1
ATOM 1357 C C . ARG A 1 185 ? -7.260 -9.915 15.004 1.00 91.00 185 ARG A C 1
ATOM 1359 O O . ARG A 1 185 ? -7.689 -9.954 16.158 1.00 91.00 185 ARG A O 1
ATOM 1366 N N . TRP A 1 186 ? -7.990 -9.515 13.974 1.00 91.50 186 TRP A N 1
ATOM 1367 C CA . TRP A 1 186 ? -9.357 -9.032 14.131 1.00 91.50 186 TRP A CA 1
ATOM 1368 C C . TRP A 1 186 ? -10.246 -9.462 12.970 1.00 91.50 186 TRP A C 1
ATOM 1370 O O . TRP A 1 186 ? -9.786 -9.692 11.853 1.00 91.50 186 TRP A O 1
ATOM 1380 N N . LEU A 1 187 ? -11.541 -9.553 13.234 1.00 90.62 187 LEU A N 1
ATOM 1381 C CA . LEU A 1 187 ? -12.582 -9.759 12.245 1.00 90.62 187 LEU A CA 1
ATOM 1382 C C . LEU A 1 187 ? -13.042 -8.404 11.737 1.00 90.62 187 LEU A C 1
ATOM 1384 O O . LEU A 1 187 ? -13.467 -7.531 12.490 1.00 90.62 187 LEU A O 1
ATOM 1388 N N . GLY A 1 188 ? -12.972 -8.214 10.430 1.00 89.00 188 GLY A N 1
ATOM 1389 C CA . GLY A 1 188 ? -13.307 -6.931 9.849 1.00 89.00 188 GLY A CA 1
ATOM 1390 C C . GLY A 1 188 ? -13.547 -7.009 8.361 1.00 89.00 188 GLY A C 1
ATOM 1391 O O . GLY A 1 188 ? -13.505 -8.065 7.734 1.00 89.00 188 GLY A O 1
ATOM 1392 N N . ARG A 1 189 ? -13.830 -5.846 7.787 1.00 89.69 189 ARG A N 1
ATOM 1393 C CA . ARG A 1 189 ? -13.976 -5.680 6.346 1.00 89.69 189 ARG A CA 1
ATOM 1394 C C . ARG A 1 189 ? -12.969 -4.649 5.878 1.00 89.69 189 ARG A C 1
ATOM 1396 O O . ARG A 1 189 ? -13.006 -3.518 6.363 1.00 89.69 189 ARG A O 1
ATOM 1403 N N . ILE A 1 190 ? -12.128 -5.018 4.916 1.00 88.44 190 ILE A N 1
ATOM 1404 C CA . ILE A 1 190 ? -11.265 -4.048 4.240 1.00 88.44 190 ILE A CA 1
ATOM 1405 C C . ILE A 1 190 ? -12.151 -3.181 3.351 1.00 88.44 190 ILE A C 1
ATOM 1407 O O . ILE A 1 190 ? -12.903 -3.685 2.513 1.00 88.44 190 ILE A O 1
ATOM 1411 N N . ARG A 1 191 ? -12.082 -1.867 3.527 1.00 88.19 191 ARG A N 1
ATOM 1412 C CA . ARG A 1 191 ? -12.802 -0.893 2.710 1.00 88.19 191 ARG A CA 1
ATOM 1413 C C . ARG A 1 191 ? -11.817 -0.008 1.969 1.00 88.19 191 ARG A C 1
ATOM 1415 O O . ARG A 1 191 ? -10.728 0.290 2.450 1.00 88.19 191 ARG A O 1
ATOM 1422 N N . GL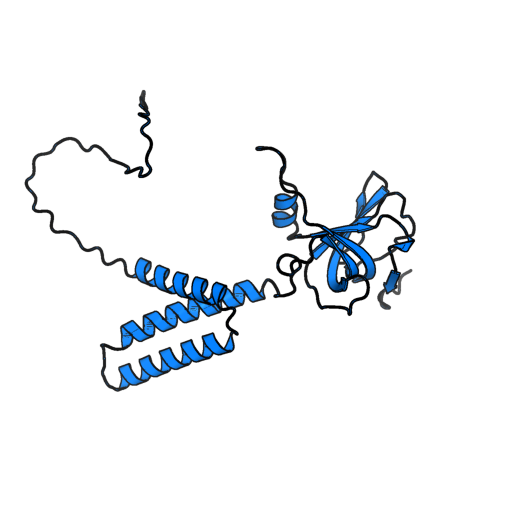N A 1 192 ? -12.223 0.418 0.781 1.00 87.50 192 GLN A N 1
ATOM 1423 C CA . GLN A 1 192 ? -11.516 1.469 0.070 1.00 87.50 192 GLN A CA 1
ATOM 1424 C C . GLN A 1 192 ? -11.984 2.830 0.614 1.00 87.50 192 GLN A C 1
ATOM 1426 O O . GLN A 1 192 ? -13.195 3.012 0.797 1.00 87.50 192 GLN A O 1
ATOM 1431 N N . PRO A 1 193 ? -11.073 3.791 0.866 1.00 85.56 193 PRO A N 1
ATOM 1432 C CA . PRO A 1 193 ? -11.476 5.150 1.196 1.00 85.56 193 PRO A CA 1
ATOM 1433 C C . PRO A 1 193 ? -12.350 5.729 0.077 1.00 85.56 193 PRO A C 1
ATOM 1435 O O . PRO A 1 193 ? -12.063 5.543 -1.109 1.00 85.56 193 PRO A O 1
ATOM 1438 N N . GLN A 1 194 ? -13.426 6.420 0.453 1.00 83.00 194 GLN A N 1
ATOM 1439 C CA . GLN A 1 194 ? -14.342 6.998 -0.527 1.00 83.00 194 GLN A CA 1
ATOM 1440 C C . GLN A 1 194 ? -13.682 8.186 -1.243 1.00 83.00 194 GLN A C 1
ATOM 1442 O O . GLN A 1 194 ? -13.030 8.998 -0.581 1.00 83.00 194 GLN A O 1
ATOM 1447 N N . PRO A 1 195 ? -13.841 8.299 -2.574 1.00 83.00 195 PRO A N 1
ATOM 1448 C CA . PRO A 1 195 ? -13.421 9.487 -3.305 1.00 83.00 195 PRO A CA 1
ATOM 1449 C C . PRO A 1 195 ? -14.321 10.681 -2.957 1.00 83.00 195 PRO A C 1
ATOM 1451 O O . PRO A 1 195 ? -15.412 10.508 -2.401 1.00 83.00 195 PRO A O 1
ATOM 1454 N N . ALA A 1 196 ? -13.882 11.885 -3.331 1.00 84.44 196 ALA A N 1
ATOM 1455 C CA . ALA A 1 196 ? -14.726 13.077 -3.280 1.00 84.44 196 ALA A CA 1
ATOM 1456 C C . ALA A 1 196 ? -16.048 12.827 -4.027 1.00 84.44 196 ALA A C 1
ATOM 1458 O O . ALA A 1 196 ? -16.046 12.336 -5.160 1.00 84.44 196 ALA A O 1
ATOM 1459 N N . ARG A 1 197 ? -17.178 13.137 -3.381 1.00 81.06 197 ARG A N 1
ATOM 1460 C CA . ARG A 1 197 ? -18.512 12.917 -3.959 1.00 81.06 197 ARG A CA 1
ATOM 1461 C C . ARG A 1 197 ? -18.934 14.076 -4.851 1.00 81.06 197 ARG A C 1
ATOM 1463 O O . ARG A 1 197 ? -19.655 13.848 -5.817 1.00 81.06 197 ARG A O 1
ATOM 1470 N N . ASN A 1 198 ? -18.449 15.282 -4.558 1.00 85.38 198 ASN A N 1
ATOM 1471 C CA . ASN A 1 198 ? -18.703 16.477 -5.350 1.00 85.38 198 ASN A CA 1
ATOM 1472 C C . ASN A 1 198 ? -17.405 17.106 -5.888 1.00 85.38 198 ASN A C 1
ATOM 1474 O O . ASN A 1 198 ? -16.373 17.086 -5.210 1.00 85.38 198 ASN A O 1
ATOM 1478 N N . PRO A 1 199 ? -17.437 17.720 -7.085 1.00 80.44 199 PRO A N 1
ATOM 1479 C CA . PRO A 1 199 ? -16.322 18.518 -7.588 1.00 80.44 199 PRO A CA 1
ATOM 1480 C C . PRO A 1 199 ? -15.979 19.660 -6.617 1.00 80.44 199 PRO A C 1
ATOM 1482 O O . PRO A 1 199 ? -16.852 20.441 -6.249 1.00 80.44 199 PRO A O 1
ATOM 1485 N N . GLY A 1 200 ? -14.710 19.763 -6.207 1.00 81.81 200 GLY A N 1
ATOM 1486 C CA . GLY A 1 200 ? -14.226 20.789 -5.268 1.00 81.81 200 GLY A CA 1
ATOM 1487 C C . GLY A 1 200 ? -14.313 20.410 -3.784 1.00 81.81 200 GLY A C 1
ATOM 1488 O O . GLY A 1 200 ? -13.799 21.142 -2.941 1.00 81.81 200 GLY A O 1
ATOM 1489 N N . GLU A 1 201 ? -14.911 19.264 -3.456 1.00 86.69 201 GLU A N 1
ATOM 1490 C CA . GLU A 1 201 ? -14.896 18.714 -2.103 1.00 86.69 201 GLU A CA 1
ATOM 1491 C C . GLU A 1 201 ? -13.527 18.096 -1.774 1.00 86.69 201 GLU A C 1
ATOM 1493 O O . GLU A 1 201 ? -12.752 17.714 -2.655 1.00 86.69 201 GLU A O 1
ATOM 1498 N N . PHE A 1 202 ? -13.219 17.996 -0.483 1.00 85.75 202 PHE A N 1
ATOM 1499 C CA . PHE A 1 202 ? -11.982 17.387 -0.021 1.00 85.75 202 PHE A CA 1
ATOM 1500 C C . PHE A 1 202 ? -11.934 15.892 -0.371 1.00 85.75 202 PHE A C 1
ATOM 1502 O O . PHE A 1 202 ? -12.736 15.092 0.111 1.00 85.75 202 PHE A O 1
ATOM 1509 N N . ASP A 1 203 ? -10.957 15.505 -1.191 1.00 86.06 203 ASP A N 1
ATOM 1510 C CA . ASP A 1 203 ? -10.731 14.109 -1.556 1.00 86.06 203 ASP A CA 1
ATOM 1511 C C . ASP A 1 203 ? -9.944 13.388 -0.454 1.00 86.06 203 ASP A C 1
ATOM 1513 O O . ASP A 1 203 ? -8.708 13.386 -0.429 1.00 86.06 203 ASP A O 1
ATOM 1517 N N . TYR A 1 204 ? -10.681 12.763 0.467 1.00 83.94 204 TYR A N 1
ATOM 1518 C CA . TYR A 1 204 ? -10.093 12.021 1.580 1.00 83.94 204 TYR A CA 1
ATOM 1519 C C . TYR A 1 204 ? -9.226 10.848 1.110 1.00 83.94 204 TYR A C 1
ATOM 1521 O O . TYR A 1 204 ? -8.180 10.582 1.703 1.00 83.94 204 TYR A O 1
ATOM 1529 N N . ARG A 1 205 ? -9.610 10.178 0.013 1.00 84.88 205 ARG A N 1
ATOM 1530 C CA . ARG A 1 205 ? -8.816 9.089 -0.568 1.00 84.88 205 ARG A CA 1
ATOM 1531 C C . ARG A 1 205 ? -7.462 9.604 -1.032 1.00 84.88 205 ARG A C 1
ATOM 1533 O O . ARG A 1 205 ? -6.438 9.030 -0.678 1.00 84.88 205 ARG A O 1
ATOM 1540 N N . ARG A 1 206 ? -7.453 10.708 -1.780 1.00 84.06 206 ARG A N 1
ATOM 1541 C CA . ARG A 1 206 ? -6.214 11.327 -2.266 1.00 84.06 206 ARG A CA 1
ATOM 1542 C C . ARG A 1 206 ? -5.350 11.866 -1.128 1.00 84.06 206 ARG A C 1
ATOM 1544 O O . ARG A 1 206 ? -4.129 11.786 -1.208 1.00 84.06 206 ARG A O 1
ATOM 1551 N N . PHE A 1 207 ? -5.959 12.401 -0.074 1.00 85.88 207 PHE A N 1
ATOM 1552 C CA . PHE A 1 207 ? -5.225 12.851 1.107 1.00 85.88 207 PHE A CA 1
ATOM 1553 C C . PHE A 1 207 ? -4.497 11.699 1.815 1.00 85.88 207 PHE A C 1
ATOM 1555 O O . PHE A 1 207 ? -3.316 11.833 2.130 1.00 85.88 207 PHE A O 1
ATOM 1562 N N . LEU A 1 208 ? -5.181 10.571 2.040 1.00 84.81 208 LEU A N 1
ATOM 1563 C CA . LEU A 1 208 ? -4.588 9.388 2.673 1.00 84.81 208 LEU A CA 1
ATOM 1564 C C . LEU A 1 208 ? -3.464 8.780 1.829 1.00 84.81 208 LEU A C 1
ATOM 1566 O O . LEU A 1 208 ? -2.420 8.424 2.372 1.00 84.81 208 LEU A O 1
ATOM 1570 N N . ASP A 1 209 ? -3.662 8.722 0.515 1.00 83.56 209 ASP A N 1
ATOM 1571 C CA . ASP A 1 209 ? -2.667 8.231 -0.435 1.00 83.56 209 ASP A CA 1
ATOM 1572 C C . ASP A 1 209 ? -1.404 9.111 -0.425 1.00 83.56 209 ASP A C 1
ATOM 1574 O O . ASP A 1 209 ? -0.302 8.640 -0.160 1.00 83.56 209 ASP A O 1
ATOM 1578 N N . LEU A 1 210 ? -1.556 10.430 -0.585 1.00 81.50 210 LEU A N 1
ATOM 1579 C CA . LEU A 1 210 ? -0.409 11.340 -0.668 1.00 81.50 210 LEU A CA 1
ATOM 1580 C C . LEU A 1 210 ? 0.346 11.516 0.653 1.00 81.50 210 LEU A C 1
ATOM 1582 O O . LEU A 1 210 ? 1.558 11.718 0.634 1.00 81.50 210 LEU A O 1
ATOM 1586 N N . ARG A 1 211 ? -0.357 11.512 1.792 1.00 80.62 211 ARG A N 1
ATOM 1587 C CA . ARG A 1 211 ? 0.252 11.839 3.089 1.00 80.62 211 ARG A CA 1
ATOM 1588 C C . ARG A 1 211 ? 0.743 10.615 3.849 1.00 80.62 211 ARG A C 1
ATOM 1590 O O . ARG A 1 211 ? 1.737 10.713 4.560 1.00 80.62 211 ARG A O 1
ATOM 1597 N N . HIS A 1 212 ? 0.037 9.498 3.721 1.00 75.56 212 HIS A N 1
ATOM 1598 C CA . HIS A 1 212 ? 0.286 8.304 4.522 1.00 75.56 212 HIS A CA 1
ATOM 1599 C C . HIS A 1 212 ? 0.491 7.045 3.673 1.00 75.56 212 HIS A C 1
ATOM 1601 O O . HIS A 1 212 ? 0.738 5.990 4.243 1.00 75.56 212 HIS A O 1
ATOM 1607 N N . ASN A 1 213 ? 0.401 7.136 2.337 1.00 80.12 213 ASN A N 1
ATOM 1608 C CA . ASN A 1 213 ? 0.459 5.988 1.427 1.00 80.12 213 ASN A CA 1
ATOM 1609 C C . ASN A 1 213 ? -0.553 4.885 1.806 1.00 80.12 213 ASN A C 1
ATOM 1611 O O . ASN A 1 213 ? -0.292 3.691 1.660 1.00 80.12 213 ASN A O 1
ATOM 1615 N N . LEU A 1 214 ? -1.716 5.296 2.328 1.00 83.00 214 LEU A N 1
ATOM 1616 C CA . LEU A 1 214 ? -2.763 4.402 2.816 1.00 83.00 214 LEU A CA 1
ATOM 1617 C C . LEU A 1 214 ? -3.818 4.174 1.735 1.00 83.00 214 LEU A C 1
ATOM 1619 O O . LEU A 1 214 ? -4.538 5.089 1.334 1.00 83.00 214 LEU A O 1
ATOM 1623 N N . HIS A 1 215 ? -3.959 2.915 1.321 1.00 82.94 215 HIS A N 1
ATOM 1624 C CA . HIS A 1 215 ? -4.869 2.501 0.242 1.00 82.94 215 HIS A CA 1
ATOM 1625 C C . HIS A 1 215 ? -6.140 1.814 0.751 1.00 82.94 215 HIS A C 1
ATOM 1627 O O . HIS A 1 215 ? -7.032 1.478 -0.037 1.00 82.94 215 HIS A O 1
ATOM 1633 N N . ALA A 1 216 ? -6.222 1.574 2.059 1.00 88.06 216 ALA A N 1
ATOM 1634 C CA . ALA A 1 216 ? -7.281 0.801 2.683 1.00 88.06 216 ALA A CA 1
ATOM 1635 C C . ALA A 1 216 ? -7.621 1.303 4.088 1.00 88.06 216 ALA A C 1
ATOM 1637 O O . ALA A 1 216 ? -6.774 1.824 4.815 1.00 88.06 216 ALA A O 1
ATOM 1638 N N . THR A 1 217 ? -8.878 1.112 4.474 1.00 90.81 217 THR A N 1
ATOM 1639 C CA . THR A 1 217 ? -9.379 1.398 5.817 1.00 90.81 217 THR A CA 1
ATOM 1640 C C . THR A 1 217 ? -10.116 0.189 6.378 1.00 90.81 217 THR A C 1
ATOM 1642 O O . THR A 1 217 ? -10.722 -0.597 5.646 1.00 90.81 217 THR A O 1
ATOM 1645 N N . GLY A 1 218 ? -10.064 0.032 7.693 1.00 90.56 218 GLY A N 1
ATOM 1646 C CA . GLY A 1 218 ? -10.794 -0.979 8.444 1.00 90.56 218 GLY A CA 1
ATOM 1647 C C . GLY A 1 218 ? -11.440 -0.354 9.671 1.00 90.56 218 GLY A C 1
ATOM 1648 O O . GLY A 1 218 ? -11.011 0.692 10.161 1.00 90.56 218 GLY A O 1
ATOM 1649 N N . THR A 1 219 ? -12.502 -0.980 10.163 1.00 89.62 219 THR A N 1
ATOM 1650 C CA . THR A 1 219 ? -13.199 -0.509 11.361 1.00 89.62 219 THR A CA 1
ATOM 1651 C C . THR A 1 219 ? -13.512 -1.680 12.273 1.00 89.62 219 THR A C 1
ATOM 1653 O O . THR A 1 219 ? -14.011 -2.698 11.791 1.00 89.62 219 THR A O 1
ATOM 1656 N N . ILE A 1 220 ? -13.226 -1.512 13.563 1.00 89.44 220 ILE A N 1
ATOM 1657 C CA . ILE A 1 220 ? -13.630 -2.421 14.640 1.00 89.44 220 ILE A CA 1
ATOM 1658 C C . ILE A 1 220 ? -14.855 -1.806 15.298 1.00 89.44 220 ILE A C 1
ATOM 1660 O O . ILE A 1 220 ? -14.793 -0.677 15.790 1.00 89.44 220 ILE A O 1
ATOM 1664 N N . TYR A 1 221 ? -15.974 -2.525 15.265 1.00 86.88 221 TYR A N 1
ATOM 1665 C CA . TYR A 1 221 ? -17.236 -2.019 15.799 1.00 86.88 221 TYR A CA 1
ATOM 1666 C C . TYR A 1 221 ? -17.495 -2.514 17.215 1.00 86.88 221 TYR A C 1
ATOM 1668 O O . TYR A 1 221 ? -18.168 -1.825 17.976 1.00 86.88 221 TYR A O 1
ATOM 1676 N N . ARG A 1 222 ? -17.008 -3.710 17.553 1.00 86.94 222 ARG A N 1
ATOM 1677 C CA . ARG A 1 222 ? -17.261 -4.371 18.834 1.00 86.94 222 ARG A CA 1
ATOM 1678 C C . ARG A 1 222 ? -15.972 -4.950 19.393 1.00 86.94 222 ARG A C 1
ATOM 1680 O O . ARG A 1 222 ? -15.090 -5.339 18.637 1.00 86.94 222 ARG A O 1
ATOM 1687 N N . GLU A 1 223 ? -15.901 -5.093 20.711 1.00 81.31 223 GLU A N 1
ATOM 1688 C CA . GLU A 1 223 ? -14.747 -5.715 21.374 1.00 81.31 223 GLU A CA 1
ATOM 1689 C C . GLU A 1 223 ? -14.524 -7.162 20.911 1.00 81.31 223 GLU A C 1
ATOM 1691 O O . GLU A 1 223 ? -13.394 -7.558 20.655 1.00 81.31 223 GLU A O 1
ATOM 1696 N N . GLY A 1 224 ? -15.603 -7.920 20.683 1.00 80.12 224 GLY A N 1
ATOM 1697 C CA . GLY A 1 224 ? -15.529 -9.292 20.162 1.00 80.12 224 GLY A CA 1
ATOM 1698 C C . GLY A 1 224 ? -15.064 -9.418 18.705 1.00 80.12 224 GLY A C 1
ATOM 1699 O O . GLY A 1 224 ? -14.873 -10.536 18.234 1.00 80.12 224 GLY A O 1
ATOM 1700 N N . ASP A 1 225 ? -14.885 -8.307 17.982 1.00 85.06 225 ASP A N 1
ATOM 1701 C CA . ASP A 1 225 ? -14.247 -8.337 16.663 1.00 85.06 225 ASP A CA 1
ATOM 1702 C C . ASP A 1 225 ? -12.722 -8.514 16.798 1.00 85.06 225 ASP A C 1
ATOM 1704 O O . ASP A 1 225 ? -12.066 -8.937 15.850 1.00 85.06 225 ASP A O 1
ATOM 1708 N N . VAL A 1 226 ? -12.134 -8.221 17.961 1.00 85.56 226 VAL A N 1
ATOM 1709 C CA . VAL A 1 226 ? -10.715 -8.468 18.236 1.00 85.56 226 VAL A CA 1
ATOM 1710 C C . VAL A 1 226 ? -10.555 -9.921 18.673 1.00 85.56 226 VAL A C 1
ATOM 1712 O O . VAL A 1 226 ? -11.056 -10.321 19.718 1.00 85.56 226 VAL A O 1
ATOM 1715 N N . ILE A 1 227 ? -9.856 -10.726 17.871 1.00 83.88 227 ILE A N 1
ATOM 1716 C CA . ILE A 1 227 ? -9.644 -12.149 18.169 1.00 83.88 227 ILE A CA 1
ATOM 1717 C C . ILE A 1 227 ? -8.478 -12.314 19.140 1.00 83.88 227 ILE A C 1
ATOM 1719 O O . ILE A 1 227 ? -8.580 -13.039 20.125 1.00 83.88 227 ILE A O 1
ATOM 1723 N N . SER A 1 228 ? -7.345 -11.678 18.841 1.00 82.81 228 SER A N 1
ATOM 1724 C CA . SER A 1 228 ? -6.147 -11.782 19.671 1.00 82.81 228 SER A CA 1
ATOM 1725 C C . SER A 1 228 ? -5.213 -10.603 19.445 1.00 82.81 228 SER A C 1
ATOM 1727 O O . SER A 1 228 ? -5.029 -10.160 18.307 1.00 82.81 228 SER A O 1
ATOM 1729 N N . ILE A 1 229 ? -4.564 -10.170 20.518 1.00 84.38 229 ILE A N 1
ATOM 1730 C CA . ILE A 1 229 ? -3.450 -9.227 20.502 1.00 84.38 229 ILE A CA 1
ATOM 1731 C C . ILE A 1 229 ? -2.266 -9.991 21.087 1.00 84.38 229 ILE A C 1
ATOM 1733 O O . ILE A 1 229 ? -2.320 -10.434 22.232 1.00 84.38 229 ILE A O 1
ATOM 1737 N N . ASP A 1 230 ? -1.256 -10.234 20.264 1.00 84.94 230 ASP A N 1
ATOM 1738 C CA . ASP A 1 230 ? -0.010 -10.870 20.675 1.00 84.94 230 ASP A CA 1
ATOM 1739 C C . ASP A 1 230 ? 1.010 -9.756 20.902 1.00 84.94 230 ASP A C 1
ATOM 1741 O O . ASP A 1 230 ? 1.544 -9.172 19.947 1.00 84.94 230 ASP A O 1
ATOM 1745 N N . SER A 1 231 ? 1.177 -9.397 22.176 1.00 77.19 231 SER A N 1
ATOM 1746 C CA . SER A 1 231 ? 2.112 -8.357 22.586 1.00 77.19 231 SER A CA 1
ATOM 1747 C C . SER A 1 231 ? 3.535 -8.876 22.499 1.00 77.19 231 SER A C 1
ATOM 1749 O O . SER A 1 231 ? 3.844 -10.005 22.891 1.00 77.19 231 SER A O 1
ATOM 1751 N N . ARG A 1 232 ? 4.427 -8.054 21.958 1.00 68.00 232 ARG A N 1
ATOM 1752 C CA . ARG A 1 232 ? 5.813 -8.472 21.762 1.00 68.00 232 ARG A CA 1
ATOM 1753 C C . ARG A 1 232 ? 6.502 -8.631 23.132 1.00 68.00 232 ARG A C 1
ATOM 1755 O O . ARG A 1 232 ? 6.480 -7.700 23.922 1.00 68.00 232 ARG A O 1
ATOM 1762 N N . PRO A 1 233 ? 7.196 -9.740 23.434 1.00 57.75 233 PRO A N 1
ATOM 1763 C CA . PRO A 1 233 ? 7.751 -9.995 24.774 1.00 57.75 233 PRO A CA 1
ATOM 1764 C C . PRO A 1 233 ? 8.879 -9.044 25.250 1.00 57.75 233 PRO A C 1
ATOM 1766 O O . PRO A 1 233 ? 9.491 -9.304 26.282 1.00 57.75 233 PRO A O 1
ATOM 1769 N N . ASP A 1 234 ? 9.151 -7.935 24.554 1.00 54.75 234 ASP A N 1
ATOM 1770 C CA . ASP A 1 234 ? 10.334 -7.091 24.767 1.00 54.75 234 ASP A CA 1
ATOM 1771 C C . ASP A 1 234 ? 10.056 -5.756 25.498 1.00 54.75 234 ASP A C 1
ATOM 1773 O O . ASP A 1 234 ? 10.993 -4.995 25.747 1.00 54.75 234 ASP A O 1
ATOM 1777 N N . HIS A 1 235 ? 8.813 -5.445 25.885 1.00 54.66 235 HIS A N 1
ATOM 1778 C CA . HIS A 1 235 ? 8.497 -4.243 26.679 1.00 54.66 235 HIS A CA 1
ATOM 1779 C C . HIS A 1 235 ? 8.502 -4.561 28.187 1.00 54.66 235 HIS A C 1
ATOM 1781 O O . HIS A 1 235 ? 7.476 -4.840 28.798 1.00 54.66 235 HIS A O 1
ATOM 1787 N N . TRP A 1 236 ? 9.694 -4.548 28.792 1.00 56.78 236 TRP A N 1
ATOM 1788 C CA . TRP A 1 236 ? 9.938 -4.895 30.203 1.00 56.78 236 TRP A CA 1
ATOM 1789 C C . TRP A 1 236 ? 9.821 -3.715 31.188 1.00 56.78 236 TRP A C 1
ATOM 1791 O O . TRP A 1 236 ? 10.062 -3.899 32.380 1.00 56.78 236 TRP A O 1
ATOM 1801 N N . TRP A 1 237 ? 9.450 -2.512 30.733 1.00 58.47 237 TRP A N 1
ATOM 1802 C CA . TRP A 1 237 ? 9.096 -1.390 31.614 1.00 58.47 237 TRP A CA 1
ATOM 1803 C C . TRP A 1 237 ? 7.574 -1.169 31.622 1.00 58.47 237 TRP A C 1
ATOM 1805 O O . TRP A 1 237 ? 7.029 -0.301 30.948 1.00 58.47 237 TRP A O 1
ATOM 1815 N N . ARG A 1 238 ? 6.857 -1.969 32.401 1.00 48.31 238 ARG A N 1
ATOM 1816 C CA . ARG A 1 238 ? 5.556 -1.581 32.955 1.00 48.31 238 ARG A CA 1
ATOM 1817 C C . ARG A 1 238 ? 5.561 -1.903 34.438 1.00 48.31 238 ARG A C 1
ATOM 1819 O O . ARG A 1 238 ? 6.115 -2.967 34.792 1.00 48.31 238 ARG A O 1
#

Sequence (238 aa):
MSVELHFCGCGSGICSLMVMETPGTSSGTSSGIHRRCPALVAAVFVAMGIAVSDRLCLPIGVWLVAASAAWFVALVGWLSGGRRTMPCALWFVLCALGGVRHHQYTQLLSQHHVSRAGVYGTKGELVGRLAHDPDQLTDGRQRVVIHLDAIAAEGSTLQPLTGDLLLTTSADVHGFVADAGDRVRWLGRIRQPQPARNPGEFDYRRFLDLRHNLHATGTIYREGDVISIDSRPDHWWR

Radius of gyration: 28.5 Å; Cα contacts (8 Å, |Δi|>4): 358; chains: 1; bounding box: 51×67×86 Å